Protein AF-A0A959DJ25-F1 (afdb_monomer_lite)

Radius of gyration: 17.11 Å; chains: 1; bounding box: 38×28×51 Å

Structure (mmCIF, N/CA/C/O backbone):
data_AF-A0A959DJ25-F1
#
_entry.id   AF-A0A959DJ25-F1
#
loop_
_atom_site.group_PDB
_atom_site.id
_atom_site.type_symbol
_atom_site.label_atom_id
_atom_site.label_alt_id
_atom_site.label_comp_id
_atom_site.label_asym_id
_atom_site.label_entity_id
_atom_site.label_seq_id
_atom_site.pdbx_PDB_ins_code
_atom_site.Cartn_x
_atom_site.Cartn_y
_atom_site.Cartn_z
_atom_site.occupancy
_atom_site.B_iso_or_equiv
_atom_site.auth_seq_id
_atom_site.auth_comp_id
_atom_site.auth_asym_id
_atom_site.auth_atom_id
_atom_site.pdbx_PDB_model_num
ATOM 1 N N . MET A 1 1 ? -11.093 -6.114 16.319 1.00 84.94 1 MET A N 1
ATOM 2 C CA . MET A 1 1 ? -10.027 -5.815 17.306 1.00 84.94 1 MET A CA 1
ATOM 3 C C . MET A 1 1 ? -10.303 -4.439 17.889 1.00 84.94 1 MET 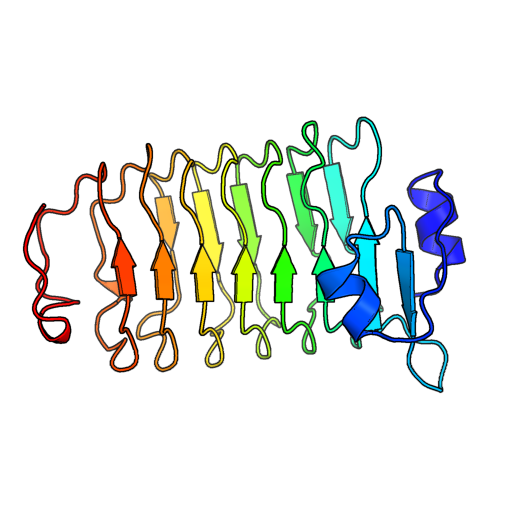A C 1
ATOM 5 O O . MET A 1 1 ? -10.650 -3.554 17.121 1.00 84.94 1 MET A O 1
ATOM 9 N N . HIS A 1 2 ? -10.167 -4.250 19.207 1.00 91.44 2 HIS A N 1
ATOM 10 C CA . HIS A 1 2 ? -10.419 -2.946 19.839 1.00 91.44 2 HIS A CA 1
ATOM 11 C C . HIS A 1 2 ? -9.161 -2.056 19.894 1.00 91.44 2 HIS A C 1
ATOM 13 O O . HIS A 1 2 ? -8.058 -2.587 20.073 1.00 91.44 2 HIS A O 1
ATOM 19 N N . PRO A 1 3 ? -9.298 -0.714 19.838 1.00 93.06 3 PRO A N 1
ATOM 20 C CA . PRO A 1 3 ? -8.171 0.224 19.908 1.00 93.06 3 PRO A CA 1
ATOM 21 C C . PRO A 1 3 ? -7.271 0.020 21.133 1.00 93.06 3 PRO A C 1
ATOM 23 O O . PRO A 1 3 ? -6.048 0.053 21.020 1.00 93.06 3 PRO A O 1
ATOM 26 N N . GLN A 1 4 ? -7.852 -0.286 22.298 1.00 94.50 4 GLN A N 1
ATOM 27 C CA . GLN A 1 4 ? -7.107 -0.505 23.544 1.00 94.50 4 GLN A CA 1
ATOM 28 C C . GLN A 1 4 ? -6.156 -1.710 23.460 1.00 94.50 4 GLN A C 1
ATOM 30 O O . GLN A 1 4 ? -5.139 -1.756 24.156 1.00 94.50 4 GLN A O 1
ATOM 35 N N . GLU A 1 5 ? -6.457 -2.691 22.606 1.00 94.06 5 GLU A N 1
ATOM 36 C CA . GLU A 1 5 ? -5.563 -3.822 22.374 1.00 94.06 5 GLU A CA 1
ATOM 37 C C . GLU A 1 5 ? -4.328 -3.401 21.565 1.00 94.06 5 GLU A C 1
ATOM 39 O O . GLU A 1 5 ? -3.213 -3.816 21.888 1.00 94.06 5 GLU A O 1
ATOM 44 N N . ILE A 1 6 ? -4.510 -2.532 20.565 1.00 94.44 6 ILE A N 1
ATOM 45 C CA . ILE A 1 6 ? -3.421 -1.952 19.765 1.00 94.44 6 ILE A CA 1
ATOM 46 C C . ILE A 1 6 ? -2.544 -1.057 20.647 1.00 94.44 6 ILE A C 1
ATOM 48 O O . ILE A 1 6 ? -1.324 -1.223 20.658 1.00 94.44 6 ILE A O 1
ATOM 52 N N . GLU A 1 7 ? -3.159 -0.181 21.450 1.00 96.12 7 GLU A N 1
ATOM 53 C CA . GLU A 1 7 ? -2.461 0.663 22.430 1.00 96.12 7 GLU A CA 1
ATOM 54 C C . GLU A 1 7 ? -1.561 -0.165 23.349 1.00 96.12 7 GLU A C 1
ATOM 56 O O . GLU A 1 7 ? -0.376 0.130 23.502 1.00 96.12 7 GLU A O 1
ATOM 61 N N . LYS A 1 8 ? -2.109 -1.239 23.932 1.00 95.62 8 LYS A N 1
ATOM 62 C CA . LYS A 1 8 ? -1.375 -2.124 24.842 1.00 95.62 8 LYS A CA 1
ATOM 63 C C . LYS A 1 8 ? -0.208 -2.825 24.148 1.00 95.62 8 LYS A C 1
ATOM 65 O O . LYS A 1 8 ? 0.850 -2.965 24.756 1.00 95.62 8 LYS A O 1
ATOM 70 N N . ARG A 1 9 ? -0.399 -3.294 22.911 1.00 92.94 9 ARG A N 1
ATOM 71 C CA . ARG A 1 9 ? 0.635 -4.010 22.144 1.00 92.94 9 ARG A CA 1
ATOM 72 C C . ARG A 1 9 ? 1.791 -3.101 21.737 1.00 92.94 9 ARG A C 1
ATOM 74 O O . ARG A 1 9 ? 2.932 -3.543 21.783 1.00 92.94 9 ARG A O 1
ATOM 81 N N . LEU A 1 10 ? 1.493 -1.866 21.337 1.00 94.00 10 LEU A N 1
ATOM 82 C CA . LEU A 1 10 ? 2.485 -0.924 20.812 1.00 94.00 10 LEU A CA 1
ATOM 83 C C . LEU A 1 10 ? 3.015 0.057 21.869 1.00 94.00 10 LEU A C 1
ATOM 85 O O . LEU A 1 10 ? 3.953 0.795 21.591 1.00 94.00 10 LEU A O 1
ATOM 89 N N . GLY A 1 11 ? 2.432 0.085 23.071 1.00 95.25 11 GLY A N 1
ATOM 90 C CA . GLY A 1 11 ? 2.823 1.027 24.122 1.00 95.25 11 GLY A CA 1
ATOM 91 C C . GLY A 1 11 ? 2.496 2.482 23.774 1.00 95.25 11 GLY A C 1
ATOM 92 O O . GLY A 1 11 ? 3.213 3.390 24.188 1.00 95.25 11 GLY A O 1
ATOM 93 N N . ILE A 1 12 ? 1.429 2.707 23.004 1.00 96.19 12 ILE A N 1
ATOM 94 C CA . ILE A 1 12 ? 1.014 4.031 22.521 1.00 96.19 12 ILE A CA 1
ATOM 95 C C . ILE A 1 12 ? -0.369 4.410 23.045 1.00 96.19 12 ILE A C 1
ATOM 97 O O . ILE A 1 12 ? -1.084 3.593 23.624 1.00 96.19 12 ILE A O 1
ATOM 101 N N . LYS A 1 13 ? -0.754 5.661 22.798 1.00 97.00 13 LYS A N 1
ATOM 102 C CA . LYS A 1 13 ? -2.136 6.119 22.916 1.00 97.00 13 LYS A CA 1
ATOM 103 C C . LYS A 1 13 ? -2.695 6.434 21.544 1.00 97.00 13 LYS A C 1
ATOM 105 O O . LYS A 1 13 ? -2.017 7.088 20.755 1.00 97.00 13 LYS A O 1
ATOM 110 N N . LEU A 1 14 ? -3.902 5.945 21.291 1.00 97.25 14 LEU A N 1
ATOM 111 C CA . LEU A 1 14 ? -4.636 6.166 20.063 1.00 97.25 14 LEU A CA 1
ATOM 112 C C . LEU A 1 14 ? -5.676 7.268 20.275 1.00 97.25 14 LEU A C 1
ATOM 114 O O . LEU A 1 14 ? -6.437 7.252 21.241 1.00 97.25 14 LEU A O 1
ATOM 118 N N . LYS A 1 15 ? -5.708 8.229 19.356 1.00 96.25 15 LYS A N 1
ATOM 119 C CA . LYS A 1 15 ? -6.736 9.268 19.305 1.00 96.25 15 LYS A CA 1
ATOM 120 C C . LYS A 1 15 ? -7.827 8.873 18.313 1.00 96.25 15 LYS A C 1
ATOM 122 O O . LYS A 1 15 ? -7.530 8.592 17.157 1.00 96.25 15 LYS A O 1
ATOM 127 N N . GLU A 1 16 ? -9.080 8.894 18.747 1.00 96.19 16 GLU A N 1
ATOM 128 C CA . GLU A 1 16 ? -10.204 8.718 17.829 1.00 96.19 16 GLU A CA 1
ATOM 129 C C . GLU A 1 16 ? -10.397 9.965 16.954 1.00 96.19 16 GLU A C 1
ATOM 131 O O . GLU A 1 16 ? -10.400 11.095 17.452 1.00 96.19 16 GLU A O 1
ATOM 136 N N . GLU A 1 17 ? -10.563 9.754 15.654 1.00 94.94 17 GLU A N 1
ATOM 137 C CA . GLU A 1 17 ? -10.949 10.752 14.666 1.00 94.94 17 GLU A CA 1
ATOM 138 C C . GLU A 1 17 ? -12.351 10.419 14.149 1.00 94.94 17 GLU A C 1
ATOM 140 O O . GLU A 1 17 ? -12.552 9.448 13.420 1.00 94.94 17 GLU A O 1
ATOM 145 N N . LEU A 1 18 ? -13.319 11.270 14.502 1.00 89.12 18 LEU A N 1
ATOM 146 C CA . LEU A 1 18 ? -14.743 11.090 14.175 1.00 89.12 18 LEU A CA 1
ATOM 147 C C . LEU A 1 18 ? -15.048 11.206 12.674 1.00 89.12 18 LEU A C 1
ATOM 149 O O . LEU A 1 18 ? -16.152 10.902 12.224 1.00 89.12 18 LEU A O 1
ATOM 153 N N . HIS A 1 19 ? -14.092 11.702 11.890 1.00 88.38 19 HIS A N 1
ATOM 154 C CA . HIS A 1 19 ? -14.217 11.848 10.449 1.00 88.38 19 HIS A CA 1
ATOM 155 C C . HIS A 1 19 ? -13.078 11.091 9.781 1.00 88.38 19 HIS A C 1
ATOM 157 O O . HIS A 1 19 ? -11.923 11.506 9.853 1.00 88.38 19 HIS A O 1
ATOM 163 N N . PHE A 1 20 ? -13.414 9.994 9.104 1.00 87.88 20 PHE A N 1
ATOM 164 C CA . PHE A 1 20 ? -12.454 9.129 8.418 1.00 87.88 20 PHE A CA 1
ATOM 165 C C . PHE A 1 20 ? -11.530 9.896 7.458 1.00 87.88 20 PHE A C 1
ATOM 167 O O . PHE A 1 20 ? -10.324 9.668 7.439 1.00 87.88 20 PHE A O 1
ATOM 174 N N . GLU A 1 21 ? -12.064 10.874 6.725 1.00 88.62 21 GLU A N 1
ATOM 175 C CA . GLU A 1 21 ? -11.279 11.696 5.794 1.00 88.62 21 GLU A CA 1
ATOM 176 C C . GLU A 1 21 ? -10.203 12.547 6.485 1.00 88.62 21 GLU A C 1
ATOM 178 O O . GLU A 1 21 ? -9.168 12.858 5.887 1.00 88.62 21 GLU A O 1
ATOM 183 N N . ASN A 1 22 ? -10.381 12.867 7.771 1.00 86.94 22 ASN A N 1
ATOM 184 C CA . ASN A 1 22 ? -9.333 13.535 8.531 1.00 86.94 22 ASN A CA 1
ATOM 185 C C . ASN A 1 22 ? -8.129 12.611 8.704 1.00 86.94 22 ASN A C 1
ATOM 187 O O . ASN A 1 22 ? -7.017 13.082 8.527 1.00 86.94 22 ASN A O 1
ATOM 191 N N . LEU A 1 23 ? -8.305 11.303 8.936 1.00 86.94 23 LEU A N 1
ATOM 192 C CA . LEU A 1 23 ? -7.160 10.387 9.067 1.00 86.94 23 LEU A CA 1
ATOM 193 C C . LEU A 1 23 ? -6.250 10.400 7.839 1.00 86.94 23 LEU A C 1
ATOM 195 O O . LEU A 1 23 ? -5.031 10.354 7.998 1.00 86.94 23 LEU A O 1
ATOM 199 N N . LYS A 1 24 ? -6.836 10.500 6.640 1.00 84.69 24 LYS A N 1
ATOM 200 C CA . LYS A 1 24 ? -6.100 10.544 5.370 1.00 84.69 24 LYS A CA 1
ATOM 201 C C . LYS A 1 24 ? -5.371 11.871 5.145 1.00 84.69 24 LYS A C 1
ATOM 203 O O . LYS A 1 24 ? -4.335 11.899 4.493 1.00 84.69 24 LYS A O 1
ATOM 208 N N . THR A 1 25 ? -5.919 12.980 5.642 1.00 83.44 25 THR A N 1
ATOM 209 C CA . THR A 1 25 ? -5.436 14.335 5.314 1.00 83.44 25 THR A CA 1
ATOM 210 C C . THR A 1 25 ? -4.592 14.960 6.420 1.00 83.44 25 THR A C 1
ATOM 212 O O . THR A 1 25 ? -3.578 15.598 6.139 1.00 83.44 25 THR A O 1
ATOM 215 N N . SER A 1 26 ? -4.963 14.761 7.684 1.00 74.88 26 SER A N 1
ATOM 216 C CA . SER A 1 26 ? -4.308 15.378 8.838 1.00 74.88 26 SER A CA 1
ATOM 217 C C . SER A 1 26 ? -3.017 14.680 9.249 1.00 74.88 26 SER A C 1
ATOM 219 O O . SER A 1 26 ? -2.258 15.254 10.028 1.00 74.88 26 SER A O 1
ATOM 221 N N . HIS A 1 27 ? -2.788 13.446 8.776 1.00 71.88 27 HIS A N 1
ATOM 222 C CA . HIS A 1 27 ? -1.690 12.586 9.227 1.00 71.88 27 HIS A CA 1
ATOM 223 C C . HIS A 1 27 ? -1.600 12.548 10.763 1.00 71.88 27 HIS A C 1
ATOM 225 O O . HIS A 1 27 ? -0.509 12.547 11.338 1.00 71.88 27 HIS A O 1
ATOM 231 N N . THR A 1 28 ? -2.755 12.567 11.454 1.00 86.81 28 THR A N 1
ATOM 232 C CA . THR A 1 28 ? -2.776 12.585 12.921 1.00 86.81 28 THR A CA 1
ATOM 233 C C . THR A 1 28 ? -1.987 11.382 13.431 1.00 86.81 28 THR A C 1
ATOM 235 O O . THR A 1 28 ? -2.316 10.233 13.128 1.00 86.81 28 THR A O 1
ATOM 238 N N . ARG A 1 29 ? -0.940 11.657 14.212 1.00 93.88 29 ARG A N 1
ATOM 239 C CA . ARG A 1 29 ? -0.093 10.637 14.831 1.00 93.88 29 ARG A CA 1
ATOM 240 C C . ARG A 1 29 ? -0.922 9.748 15.752 1.00 93.88 29 ARG A C 1
ATOM 242 O O . ARG A 1 29 ? -1.572 10.265 16.657 1.00 93.88 29 ARG A O 1
ATOM 249 N N . ASN A 1 30 ? -0.792 8.430 15.581 1.00 96.19 30 ASN A N 1
ATOM 250 C CA . ASN A 1 30 ? -1.415 7.415 16.436 1.00 96.19 30 ASN A CA 1
ATOM 251 C C . ASN A 1 30 ? -2.914 7.672 16.593 1.00 96.19 30 ASN A C 1
ATOM 253 O O . ASN A 1 30 ? -3.396 8.020 17.669 1.00 96.19 30 ASN A O 1
ATOM 257 N N . ALA A 1 31 ? -3.638 7.546 15.490 1.00 97.31 31 ALA A N 1
A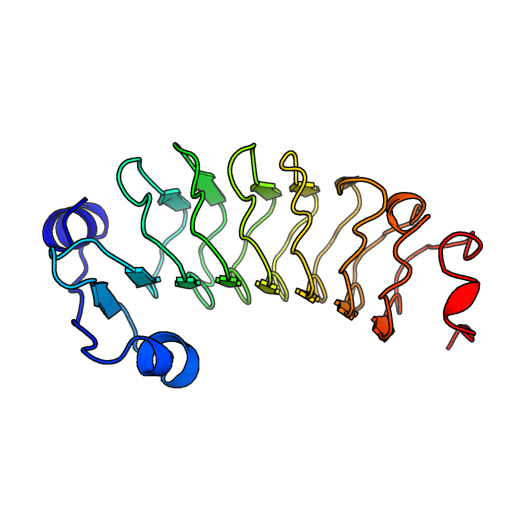TOM 258 C CA . ALA A 1 31 ? -5.056 7.843 15.425 1.00 97.31 31 ALA A CA 1
ATOM 259 C C . ALA A 1 31 ? -5.830 6.710 14.760 1.00 97.31 31 ALA A C 1
ATOM 261 O O . ALA A 1 31 ? -5.272 5.934 13.986 1.00 97.31 31 ALA A O 1
ATOM 262 N N . TYR A 1 32 ? -7.116 6.617 15.071 1.00 97.50 32 TYR A N 1
ATOM 263 C CA . TYR A 1 32 ? -8.019 5.647 14.468 1.00 97.50 32 TYR A CA 1
ATOM 264 C C . TYR A 1 32 ? -9.392 6.259 14.212 1.00 97.50 32 TYR A C 1
ATOM 266 O O . TYR A 1 32 ? -9.729 7.295 14.771 1.00 97.50 32 TYR A O 1
ATOM 274 N N . SER A 1 33 ? -10.188 5.598 13.385 1.00 96.81 33 SER A N 1
ATOM 275 C CA . SER A 1 33 ? -11.626 5.849 13.229 1.00 96.81 33 SER A CA 1
ATOM 276 C C . SER A 1 33 ? -12.348 4.517 13.327 1.00 96.81 33 SER A C 1
ATOM 278 O O . SER A 1 33 ? -11.720 3.464 13.153 1.00 96.81 33 SER A O 1
ATOM 280 N N . CYS A 1 34 ? -13.644 4.559 13.598 1.00 96.12 34 CYS A N 1
ATOM 281 C CA . CYS A 1 34 ? -14.484 3.377 13.609 1.00 96.12 34 CYS A CA 1
ATOM 282 C C . CYS A 1 34 ? -15.817 3.605 12.896 1.00 96.12 34 CYS A C 1
ATOM 284 O O . CYS A 1 34 ? -16.242 4.745 12.700 1.00 96.12 34 CYS A O 1
ATOM 286 N N . ASP A 1 35 ? -16.458 2.503 12.517 1.00 94.62 35 ASP A N 1
ATOM 287 C CA . ASP A 1 35 ? -17.852 2.484 12.080 1.00 94.62 35 ASP A CA 1
ATOM 288 C C . ASP A 1 35 ? -18.826 2.643 13.268 1.00 94.62 35 ASP A C 1
ATOM 290 O O . ASP A 1 35 ? -18.418 2.815 14.421 1.00 94.62 35 ASP A O 1
ATOM 294 N N . GLU A 1 36 ? -20.131 2.599 12.982 1.00 93.44 36 GLU A N 1
ATOM 295 C CA . GLU A 1 36 ? -21.203 2.727 13.983 1.00 93.44 36 GLU A CA 1
ATOM 296 C C . GLU A 1 36 ? -21.182 1.609 15.042 1.00 93.44 36 GLU A C 1
ATOM 298 O O . GLU A 1 36 ? -21.641 1.818 16.167 1.00 93.44 36 GLU A O 1
ATOM 303 N N . ASP A 1 37 ? -20.603 0.452 14.708 1.00 94.06 37 ASP A N 1
ATOM 304 C CA . ASP A 1 37 ? -20.464 -0.709 15.591 1.00 94.06 37 ASP A CA 1
ATOM 305 C C . ASP A 1 37 ? -19.148 -0.683 16.398 1.00 94.06 37 ASP A C 1
ATOM 307 O O . ASP A 1 37 ? -18.887 -1.564 17.223 1.00 94.06 37 ASP A O 1
A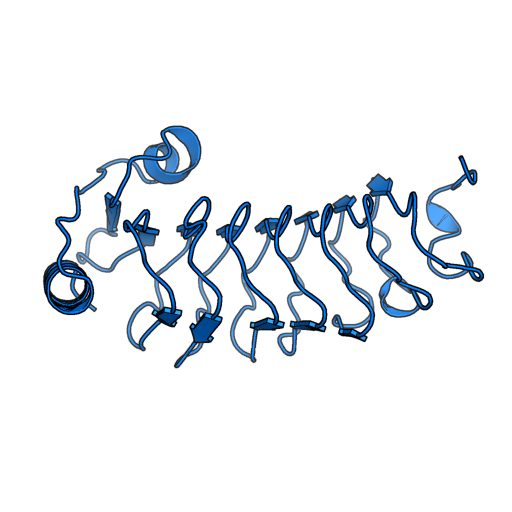TOM 311 N N . GLY A 1 38 ? -18.309 0.339 16.197 1.00 93.12 38 GLY A N 1
ATOM 312 C CA . GLY A 1 38 ? -17.028 0.501 16.880 1.00 93.12 38 GLY A CA 1
ATOM 313 C C . GLY A 1 38 ? -15.885 -0.336 16.293 1.00 93.12 38 GLY A C 1
ATOM 314 O O . GLY A 1 38 ? -14.834 -0.462 16.934 1.00 93.12 38 GLY A O 1
ATOM 315 N N . ASN A 1 39 ? -16.040 -0.902 15.091 1.00 95.38 39 ASN A N 1
ATOM 316 C CA . ASN A 1 39 ? -14.958 -1.597 14.391 1.00 95.38 39 ASN A CA 1
ATOM 317 C C . ASN A 1 39 ? -14.024 -0.590 13.721 1.00 95.38 39 ASN A C 1
ATOM 319 O O . ASN A 1 39 ? -14.470 0.370 13.102 1.00 95.38 39 ASN A O 1
ATOM 323 N N . ILE A 1 40 ? -12.714 -0.826 13.801 1.00 96.81 40 ILE A N 1
ATOM 324 C CA . ILE A 1 40 ? -11.706 0.106 13.281 1.00 96.81 40 ILE A CA 1
ATOM 325 C C . ILE A 1 40 ? -11.753 0.156 11.748 1.00 96.81 40 ILE A C 1
ATOM 327 O O . ILE A 1 40 ? -11.455 -0.835 11.090 1.00 96.81 40 ILE A O 1
ATOM 331 N N . THR A 1 41 ? -12.036 1.332 11.192 1.00 96.94 41 THR A N 1
ATOM 332 C CA . THR A 1 41 ? -12.108 1.589 9.741 1.00 96.94 41 THR A CA 1
ATOM 333 C C . THR A 1 41 ? -10.867 2.281 9.195 1.00 96.94 41 THR A C 1
ATOM 335 O O . THR A 1 41 ? -10.555 2.170 8.014 1.00 96.94 41 THR A O 1
ATOM 338 N N . GLY A 1 42 ? -10.113 2.984 10.034 1.00 97.19 42 GLY A N 1
ATOM 339 C CA . GLY A 1 42 ? -8.881 3.652 9.627 1.00 97.19 42 GLY A CA 1
ATOM 340 C C . GLY A 1 42 ? -7.879 3.680 10.762 1.00 97.19 42 GLY A C 1
ATOM 341 O O . GLY A 1 42 ? -8.278 3.808 11.920 1.00 97.19 42 GLY A O 1
ATOM 342 N N . LEU A 1 43 ? -6.594 3.561 10.435 1.00 97.25 43 LEU A N 1
ATOM 343 C CA . LEU A 1 43 ? -5.531 3.485 11.426 1.00 97.25 43 LEU A CA 1
ATOM 344 C C . LEU A 1 43 ? -4.254 4.181 10.938 1.00 97.25 43 LEU A C 1
ATOM 346 O O . LEU A 1 43 ? -3.640 3.744 9.968 1.00 97.25 43 LEU A O 1
ATOM 350 N N . ASN A 1 44 ? -3.828 5.207 11.672 1.00 97.38 44 ASN A N 1
ATOM 351 C CA . ASN A 1 44 ? -2.525 5.851 11.535 1.00 97.38 44 ASN A CA 1
ATOM 352 C C . ASN A 1 44 ? -1.641 5.414 12.702 1.00 97.38 44 ASN A C 1
ATOM 354 O O . ASN A 1 44 ? -1.946 5.730 13.853 1.00 97.38 44 ASN A O 1
ATOM 358 N N . LEU A 1 45 ? -0.531 4.737 12.427 1.00 96.75 45 LEU A N 1
ATOM 359 C CA . LEU A 1 45 ? 0.461 4.346 13.424 1.00 96.75 45 LEU A CA 1
ATOM 360 C C . LEU A 1 45 ? 1.781 5.026 13.096 1.00 96.75 45 LEU A C 1
ATOM 362 O O . LEU A 1 45 ? 2.481 4.627 12.175 1.00 96.75 45 LEU A O 1
ATOM 366 N N . LEU A 1 46 ? 2.147 6.020 13.896 1.00 95.06 46 LEU A N 1
ATOM 367 C CA . LEU A 1 46 ? 3.457 6.654 13.842 1.00 95.06 46 LEU A CA 1
ATOM 368 C C . LEU A 1 46 ? 4.093 6.494 15.222 1.00 95.06 46 LEU A C 1
ATOM 370 O O . LEU A 1 46 ? 3.867 7.279 16.149 1.00 95.06 46 LEU A O 1
ATOM 374 N N . VAL A 1 47 ? 4.851 5.413 15.359 1.00 94.81 47 VAL A N 1
ATOM 375 C CA . VAL A 1 47 ? 5.392 4.907 16.615 1.00 94.81 47 VAL A CA 1
ATOM 376 C C . VAL A 1 47 ? 6.907 5.070 16.596 1.00 94.81 47 VAL A C 1
ATOM 378 O O . VAL A 1 47 ? 7.616 4.565 15.728 1.00 94.81 47 VAL A O 1
ATOM 381 N N . GLU A 1 48 ? 7.429 5.804 17.572 1.00 89.81 48 GLU A N 1
ATOM 382 C CA . GLU A 1 48 ? 8.871 6.008 17.686 1.00 89.81 48 GLU A CA 1
ATOM 383 C C . GLU A 1 48 ? 9.619 4.687 17.848 1.00 89.81 48 GLU A C 1
ATOM 385 O O . GLU A 1 48 ? 9.259 3.852 18.673 1.00 89.81 48 GLU A O 1
ATOM 390 N N . ASN A 1 49 ? 10.699 4.534 17.078 1.00 93.00 49 ASN A N 1
ATOM 391 C CA . ASN A 1 49 ? 11.589 3.372 17.118 1.00 93.00 49 ASN A CA 1
ATOM 392 C C . ASN A 1 49 ? 10.909 2.020 16.831 1.00 93.00 49 ASN A C 1
ATOM 394 O O . ASN A 1 49 ? 11.475 0.984 17.171 1.00 93.00 49 ASN A O 1
ATOM 398 N N . LEU A 1 50 ? 9.739 2.012 16.184 1.00 96.31 50 LEU A N 1
ATOM 399 C CA . LEU A 1 50 ? 9.079 0.783 15.753 1.00 96.31 50 LEU A CA 1
ATOM 400 C C . LEU A 1 50 ? 9.925 0.085 14.682 1.00 96.31 50 LEU A C 1
ATOM 402 O O . LEU A 1 50 ? 10.021 0.577 13.562 1.00 96.31 50 LEU A O 1
ATOM 406 N N . ASP A 1 51 ? 10.556 -1.039 15.026 1.00 97.19 51 ASP A N 1
ATOM 407 C CA . ASP A 1 51 ? 11.397 -1.810 14.103 1.00 97.19 51 ASP A CA 1
ATOM 408 C C . ASP A 1 51 ? 10.596 -2.815 13.266 1.00 97.19 51 ASP A C 1
ATOM 410 O O . ASP A 1 51 ? 10.942 -3.095 12.115 1.00 97.19 51 ASP A O 1
ATOM 414 N N . SER A 1 52 ? 9.510 -3.340 13.827 1.00 97.88 52 SER A N 1
ATOM 415 C CA . SER A 1 52 ? 8.653 -4.326 13.184 1.00 97.88 52 SER A CA 1
ATOM 416 C C . SER A 1 52 ? 7.220 -4.221 13.690 1.00 97.88 52 SER A C 1
ATOM 418 O O . SER A 1 52 ? 6.968 -3.889 14.848 1.00 97.88 52 SER A O 1
ATOM 420 N N . ILE A 1 53 ? 6.260 -4.518 12.815 1.00 97.06 53 ILE A N 1
ATOM 421 C CA . ILE A 1 53 ? 4.853 -4.617 13.193 1.00 97.06 53 ILE A CA 1
ATOM 422 C C . ILE A 1 53 ? 4.181 -5.784 12.483 1.00 97.06 53 ILE A C 1
ATOM 424 O O . ILE A 1 53 ? 4.408 -6.061 11.306 1.00 97.06 53 ILE A O 1
ATOM 428 N N . THR A 1 54 ? 3.327 -6.481 13.224 1.00 96.56 54 THR A N 1
ATOM 429 C CA . THR A 1 54 ? 2.435 -7.492 12.669 1.00 96.56 54 THR A CA 1
ATOM 430 C C . THR A 1 54 ? 0.997 -7.033 12.813 1.00 96.56 54 THR A C 1
ATOM 432 O O . THR A 1 54 ? 0.508 -6.897 13.936 1.00 96.56 54 THR A O 1
ATOM 435 N N . ILE A 1 55 ? 0.319 -6.848 11.684 1.00 95.75 55 ILE A N 1
ATOM 436 C CA . ILE A 1 55 ? -1.110 -6.572 11.626 1.00 95.75 55 ILE A CA 1
ATOM 437 C C . ILE A 1 55 ? -1.859 -7.866 11.974 1.00 95.75 55 ILE A C 1
ATOM 439 O O . ILE A 1 55 ? -1.694 -8.882 11.288 1.00 95.75 55 ILE A O 1
ATOM 443 N N . PRO A 1 56 ? -2.606 -7.884 13.089 1.00 93.00 56 PRO A N 1
ATOM 444 C CA . PRO A 1 56 ? -3.317 -9.066 13.558 1.00 93.00 56 PRO A CA 1
ATOM 445 C C . PRO A 1 56 ? -4.647 -9.264 12.815 1.00 93.00 56 PRO A C 1
ATOM 447 O O . PRO A 1 56 ? -5.101 -8.391 12.084 1.00 93.00 56 PRO A O 1
ATOM 450 N N . ALA A 1 57 ? -5.291 -10.408 13.055 1.00 91.44 57 ALA A N 1
ATOM 451 C CA . ALA A 1 57 ? -6.658 -10.664 12.606 1.00 91.44 57 ALA A CA 1
ATOM 452 C C . ALA A 1 57 ? -7.692 -9.752 13.297 1.00 91.44 57 ALA A C 1
ATOM 454 O O . ALA A 1 57 ? -7.424 -9.187 14.364 1.00 91.44 57 ALA A O 1
ATOM 455 N N . GLY A 1 58 ? -8.898 -9.678 12.724 1.00 91.19 58 GLY A N 1
ATOM 456 C CA . GLY A 1 58 ? -10.028 -8.928 13.280 1.00 91.19 58 GLY A CA 1
ATOM 457 C C . GLY A 1 58 ? -10.008 -7.437 12.943 1.00 91.19 58 GLY A C 1
ATOM 458 O O . GLY A 1 58 ? -10.471 -6.631 13.753 1.00 91.19 58 GLY A O 1
ATOM 459 N N . LEU A 1 59 ? -9.418 -7.076 11.803 1.00 95.19 59 LEU A N 1
ATOM 460 C CA . LEU A 1 59 ? -9.419 -5.735 11.209 1.00 95.19 59 LEU A CA 1
ATOM 461 C C . LEU A 1 59 ? -10.113 -5.771 9.835 1.00 95.19 59 LEU A C 1
ATOM 463 O O . LEU A 1 59 ? -9.703 -5.093 8.902 1.00 95.19 59 LEU A O 1
ATOM 467 N N . ASP A 1 60 ? -11.153 -6.595 9.705 1.00 94.75 60 ASP A N 1
ATOM 468 C CA . ASP A 1 60 ? -11.823 -6.894 8.433 1.00 94.75 60 ASP A CA 1
ATOM 469 C C . ASP A 1 60 ? -12.531 -5.674 7.818 1.00 94.75 60 ASP A C 1
ATOM 471 O O . ASP A 1 60 ? -12.743 -5.633 6.609 1.00 94.75 60 ASP A O 1
ATOM 475 N N . THR A 1 61 ? -12.857 -4.668 8.639 1.00 96.56 61 THR A N 1
ATOM 476 C CA . THR A 1 61 ? -13.475 -3.392 8.238 1.00 96.56 61 THR A CA 1
ATOM 477 C C . THR A 1 61 ? -12.457 -2.281 7.961 1.00 96.56 61 THR A C 1
ATOM 479 O O . THR A 1 61 ? -12.849 -1.156 7.652 1.00 96.56 61 THR A O 1
ATOM 482 N N . LEU A 1 62 ? -11.153 -2.558 8.083 1.00 97.56 62 LEU A N 1
ATOM 483 C CA . LEU A 1 62 ? -10.104 -1.556 7.924 1.00 97.56 62 LEU A CA 1
ATOM 484 C C . LEU A 1 62 ? -9.997 -1.122 6.458 1.00 97.56 62 LEU A C 1
ATOM 486 O O . LEU A 1 62 ? -9.527 -1.884 5.622 1.00 97.56 62 LEU A O 1
ATOM 490 N N . LEU A 1 63 ? -10.381 0.121 6.174 1.00 97.94 63 LEU A N 1
ATOM 491 C CA . LEU A 1 63 ? -10.338 0.761 4.856 1.00 97.94 63 LEU A CA 1
ATOM 492 C C . LEU A 1 63 ? -8.991 1.444 4.585 1.00 97.94 63 LEU A C 1
ATOM 494 O O . LEU A 1 63 ? -8.540 1.513 3.442 1.00 97.94 63 LEU A O 1
ATOM 498 N N . TYR A 1 64 ? -8.337 1.960 5.629 1.00 97.94 64 TYR A N 1
ATOM 499 C CA . TYR A 1 64 ? -7.093 2.722 5.511 1.00 97.94 64 TYR A CA 1
ATOM 500 C C . TYR A 1 64 ? -6.083 2.332 6.587 1.00 97.94 64 TYR A C 1
ATOM 502 O O . TYR A 1 64 ? -6.375 2.412 7.782 1.00 97.94 64 TYR A O 1
ATOM 510 N N . LEU A 1 65 ? -4.879 1.957 6.159 1.00 97.81 65 LEU A N 1
ATOM 511 C CA . LEU A 1 65 ? -3.747 1.696 7.039 1.00 97.81 65 LEU A CA 1
ATOM 512 C C . LEU A 1 65 ? -2.578 2.590 6.647 1.00 97.81 65 LEU A C 1
ATOM 514 O O . LEU A 1 65 ? -2.028 2.457 5.556 1.00 97.81 65 LEU A O 1
ATOM 518 N N . ASN A 1 66 ? -2.162 3.446 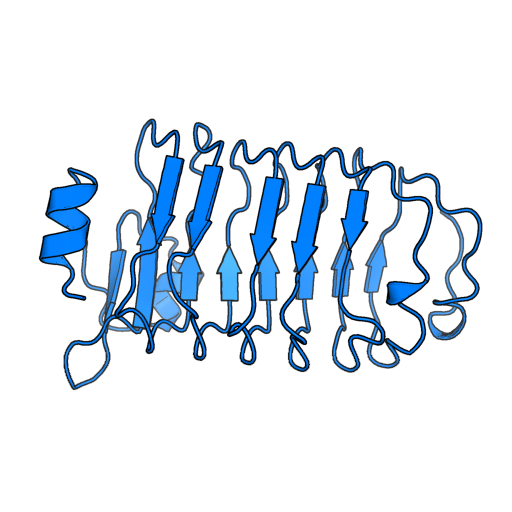7.570 1.00 97.88 66 ASN A N 1
ATOM 519 C CA . ASN A 1 66 ? -0.985 4.278 7.430 1.00 97.88 66 ASN A CA 1
ATOM 520 C C . ASN A 1 66 ? 0.025 3.949 8.530 1.00 97.88 66 ASN A C 1
ATOM 522 O O . ASN A 1 66 ? -0.222 4.167 9.715 1.00 97.88 66 ASN A O 1
ATOM 526 N N . VAL A 1 67 ? 1.173 3.427 8.120 1.00 97.38 67 VAL A N 1
ATOM 527 C CA . VAL A 1 67 ? 2.359 3.221 8.956 1.00 97.38 67 VAL A CA 1
ATOM 528 C C . VAL A 1 67 ? 3.569 3.960 8.380 1.00 97.38 67 VAL A C 1
ATOM 530 O O . VAL A 1 67 ? 4.710 3.569 8.634 1.00 97.38 67 VAL A O 1
ATOM 533 N N . SER A 1 68 ? 3.343 5.002 7.580 1.00 97.19 68 SER A N 1
ATOM 534 C CA . SER A 1 68 ? 4.402 5.800 6.973 1.00 97.19 68 SER A CA 1
ATOM 535 C C . SER A 1 68 ? 5.222 6.562 8.014 1.00 97.19 68 SER A C 1
ATOM 537 O O . SER A 1 68 ? 4.854 6.664 9.186 1.00 97.19 68 SER A O 1
ATOM 539 N N . GLU A 1 69 ? 6.399 7.032 7.603 1.00 96.25 69 GLU A N 1
ATOM 540 C CA . GLU A 1 69 ? 7.342 7.811 8.418 1.00 96.25 69 GLU A CA 1
ATOM 541 C C . GLU A 1 69 ? 7.882 7.102 9.679 1.00 96.25 69 GLU A C 1
ATOM 543 O O . GLU A 1 69 ? 8.643 7.685 10.463 1.00 96.25 69 GLU A O 1
ATOM 548 N N . ASN A 1 70 ? 7.601 5.808 9.859 1.00 97.44 70 ASN A N 1
ATOM 549 C CA . ASN A 1 70 ? 8.276 4.975 10.850 1.00 97.44 70 ASN A CA 1
ATOM 550 C C . ASN A 1 70 ? 9.678 4.613 10.339 1.00 97.44 70 ASN A C 1
ATOM 552 O O . ASN A 1 70 ? 9.941 3.510 9.867 1.00 97.44 70 ASN A O 1
ATOM 556 N N . LYS A 1 71 ? 10.628 5.546 10.455 1.00 96.69 71 LYS A N 1
ATOM 557 C CA . LYS A 1 71 ? 11.982 5.425 9.872 1.00 96.69 71 LYS A CA 1
ATOM 558 C C . LYS A 1 71 ? 12.774 4.195 10.329 1.00 96.69 71 LYS A C 1
ATOM 560 O O . LYS A 1 71 ? 13.695 3.772 9.630 1.00 96.69 71 LYS A O 1
ATOM 565 N N . ALA A 1 72 ? 12.447 3.634 11.494 1.00 97.94 72 ALA A N 1
ATOM 566 C CA . ALA A 1 72 ? 13.065 2.418 12.018 1.00 97.94 72 ALA A CA 1
ATOM 567 C C . ALA A 1 72 ? 12.398 1.123 11.518 1.00 97.94 72 ALA A C 1
ATOM 569 O O . ALA A 1 72 ? 13.006 0.063 11.668 1.00 97.94 72 ALA A O 1
ATOM 570 N N . LEU A 1 73 ? 11.212 1.201 10.900 1.00 98.50 73 LEU A N 1
ATOM 571 C CA . LEU A 1 73 ? 10.380 0.053 10.546 1.00 98.50 73 LEU A CA 1
ATOM 572 C C . LEU A 1 73 ? 10.989 -0.716 9.381 1.00 98.50 73 LEU A C 1
ATOM 574 O O . LEU A 1 73 ? 11.024 -0.230 8.254 1.00 98.50 73 LEU A O 1
ATOM 578 N N . ARG A 1 74 ? 11.474 -1.923 9.664 1.00 98.25 74 ARG A N 1
ATOM 579 C CA . ARG A 1 74 ? 12.134 -2.827 8.712 1.00 98.25 74 ARG A CA 1
ATOM 580 C C . ARG A 1 74 ? 11.240 -3.967 8.246 1.00 98.25 74 ARG A C 1
ATOM 582 O O . ARG A 1 74 ? 11.518 -4.533 7.192 1.00 98.25 74 ARG A O 1
ATOM 589 N N . SER A 1 75 ? 10.201 -4.298 9.014 1.00 98.38 75 SER A N 1
ATOM 590 C CA . SER A 1 75 ? 9.296 -5.407 8.712 1.00 98.38 75 SER A CA 1
ATOM 591 C C . SER A 1 75 ? 7.837 -5.065 9.010 1.00 98.38 75 SER A C 1
ATOM 593 O O . SER A 1 75 ? 7.504 -4.610 10.105 1.00 98.38 75 SER A O 1
ATOM 595 N N . LEU A 1 76 ? 6.970 -5.334 8.036 1.00 98.25 76 LEU A N 1
ATOM 596 C CA . LEU A 1 76 ? 5.516 -5.291 8.151 1.00 98.25 76 LEU A CA 1
ATOM 597 C C . LEU A 1 76 ? 4.971 -6.660 7.740 1.00 98.25 76 LEU A C 1
ATOM 599 O O . LEU A 1 76 ? 5.278 -7.155 6.659 1.00 98.25 76 LEU A O 1
ATOM 603 N N . THR A 1 77 ? 4.173 -7.283 8.601 1.00 97.81 77 THR A N 1
ATOM 604 C CA . THR A 1 77 ? 3.578 -8.604 8.344 1.00 97.81 77 THR A CA 1
ATOM 605 C C . THR A 1 77 ? 2.071 -8.566 8.549 1.00 97.81 77 THR A C 1
ATOM 607 O O . THR A 1 77 ? 1.599 -7.961 9.508 1.00 97.81 77 THR A O 1
ATOM 610 N N . PHE A 1 78 ? 1.319 -9.271 7.707 1.00 96.38 78 PHE A N 1
ATOM 611 C CA . PHE A 1 78 ? -0.128 -9.443 7.839 1.00 96.38 78 PHE A CA 1
ATOM 612 C C . PHE A 1 78 ? -0.440 -10.878 8.277 1.00 96.38 78 PHE A C 1
ATOM 614 O O . PHE A 1 78 ? 0.008 -11.831 7.645 1.00 96.38 78 PHE A O 1
ATOM 621 N N . LYS A 1 79 ? -1.171 -11.047 9.387 1.00 93.50 79 LYS A N 1
ATOM 622 C CA . LYS A 1 79 ? -1.612 -12.370 9.885 1.00 93.50 79 LYS A CA 1
ATOM 623 C C . LYS A 1 79 ? -2.991 -12.792 9.382 1.00 93.50 79 LYS A C 1
ATOM 625 O O . LYS A 1 79 ? -3.403 -13.917 9.651 1.00 93.50 79 LYS A O 1
ATOM 630 N N . ALA A 1 80 ? -3.701 -11.890 8.723 1.00 89.62 80 ALA A N 1
ATOM 631 C CA . ALA A 1 80 ? -5.021 -12.121 8.173 1.00 89.62 80 ALA A CA 1
ATOM 632 C C . ALA A 1 80 ? -5.203 -11.279 6.914 1.00 89.62 80 ALA A C 1
ATOM 634 O O . ALA A 1 80 ? -4.441 -10.342 6.661 1.00 89.62 80 ALA A O 1
ATOM 635 N N . GLU A 1 81 ? -6.230 -11.643 6.162 1.00 93.62 81 GLU A N 1
ATOM 636 C CA . GLU A 1 81 ? -6.739 -10.878 5.036 1.00 93.62 81 GLU A CA 1
ATOM 637 C C . GLU A 1 81 ? -7.294 -9.529 5.518 1.00 93.62 81 GLU A C 1
ATOM 639 O O . GLU A 1 81 ? -7.745 -9.401 6.658 1.00 93.62 81 GLU A O 1
ATOM 644 N N . LEU A 1 82 ? -7.245 -8.520 4.650 1.00 96.19 82 LEU A N 1
ATOM 645 C CA . LEU A 1 82 ? -7.826 -7.200 4.887 1.00 96.19 82 LEU A CA 1
ATOM 646 C C . LEU A 1 82 ? -8.748 -6.870 3.705 1.00 96.19 82 LEU A C 1
ATOM 648 O O . LEU A 1 82 ? -8.407 -6.034 2.862 1.00 96.19 82 LEU A O 1
ATOM 652 N N . PRO A 1 83 ? -9.908 -7.549 3.606 1.00 95.50 83 PRO A N 1
ATOM 653 C CA . PRO A 1 83 ? -10.734 -7.534 2.401 1.00 95.50 83 PRO A CA 1
ATOM 654 C C . PRO A 1 83 ? -11.307 -6.150 2.085 1.00 95.50 83 PRO A C 1
ATOM 656 O O . PRO A 1 83 ? -11.583 -5.861 0.921 1.00 95.50 83 PRO A O 1
ATOM 659 N N . ALA A 1 84 ? -11.465 -5.291 3.095 1.00 97.25 84 ALA A N 1
ATOM 660 C CA . ALA A 1 84 ? -11.956 -3.926 2.942 1.00 97.25 84 ALA A CA 1
ATOM 661 C C . ALA A 1 84 ? -10.845 -2.885 2.713 1.00 97.25 84 ALA A C 1
ATOM 663 O O . ALA A 1 84 ? -11.163 -1.733 2.442 1.00 97.25 84 ALA A O 1
ATOM 664 N N . LEU A 1 85 ? -9.558 -3.247 2.802 1.00 98.06 85 LEU A N 1
ATOM 665 C CA . LEU A 1 85 ? -8.477 -2.261 2.733 1.00 98.06 85 LEU A CA 1
ATOM 666 C C . LEU A 1 85 ? -8.405 -1.631 1.346 1.00 98.06 85 LEU A C 1
ATOM 668 O O . LEU A 1 85 ? -8.104 -2.306 0.367 1.00 98.06 85 LEU A O 1
ATOM 672 N N . GLU A 1 86 ? -8.638 -0.323 1.282 1.00 98.25 86 GLU A N 1
ATOM 673 C CA . GLU A 1 86 ? -8.616 0.468 0.052 1.00 98.25 86 GLU A CA 1
ATOM 674 C C . GLU A 1 86 ? -7.270 1.163 -0.148 1.00 98.25 86 GLU A C 1
ATOM 676 O O . GLU A 1 86 ? -6.802 1.308 -1.279 1.00 98.25 86 GLU A O 1
ATOM 681 N N . ALA A 1 87 ? -6.625 1.590 0.938 1.00 98.25 87 ALA A N 1
ATOM 682 C CA . ALA A 1 87 ? -5.368 2.321 0.868 1.00 98.25 87 ALA A CA 1
ATOM 683 C C . ALA A 1 87 ? -4.376 1.878 1.949 1.00 98.25 87 ALA A C 1
ATOM 685 O O . ALA A 1 87 ? -4.692 1.832 3.141 1.00 98.25 87 ALA A O 1
ATOM 686 N N . LEU A 1 88 ? -3.153 1.595 1.502 1.00 98.44 88 LEU A N 1
ATOM 687 C CA . LEU A 1 88 ? -2.013 1.246 2.339 1.00 98.44 88 LEU A CA 1
ATOM 688 C C . LEU A 1 88 ? -0.893 2.270 2.133 1.00 98.44 88 LEU A C 1
ATOM 690 O O . LEU A 1 88 ? -0.382 2.418 1.021 1.00 98.44 88 LEU A O 1
ATOM 694 N N . ASP A 1 89 ? -0.473 2.927 3.208 1.00 98.50 89 ASP A N 1
ATOM 695 C CA . ASP A 1 89 ? 0.706 3.789 3.215 1.00 98.50 89 ASP A CA 1
ATOM 696 C C . ASP A 1 89 ? 1.774 3.237 4.160 1.00 98.50 89 ASP A C 1
ATOM 698 O O . ASP A 1 89 ? 1.582 3.115 5.368 1.00 98.50 89 ASP A O 1
ATOM 702 N N . VAL A 1 90 ? 2.909 2.871 3.577 1.00 98.44 90 VAL A N 1
ATOM 703 C CA . VAL A 1 90 ? 4.113 2.383 4.258 1.00 98.44 90 VAL A CA 1
ATOM 704 C C . VAL A 1 90 ? 5.337 3.210 3.854 1.00 98.44 90 VAL A C 1
ATOM 706 O O . VAL A 1 90 ? 6.475 2.745 3.960 1.00 98.44 90 VAL A O 1
ATOM 709 N N . SER A 1 91 ? 5.123 4.405 3.303 1.00 98.44 91 SER A N 1
ATOM 710 C CA . SER A 1 91 ? 6.188 5.235 2.752 1.00 98.44 91 SER A CA 1
ATOM 711 C C . SER A 1 91 ? 7.135 5.793 3.818 1.00 98.44 91 SER A C 1
ATOM 713 O O . SER A 1 91 ? 6.795 5.910 4.988 1.00 98.44 91 SER A O 1
ATOM 715 N N . GLU A 1 92 ? 8.360 6.135 3.418 1.00 97.81 92 GLU A N 1
ATOM 716 C CA . GLU A 1 92 ? 9.368 6.759 4.298 1.00 97.81 92 GLU A CA 1
ATOM 717 C C . GLU A 1 92 ? 9.744 5.922 5.540 1.00 97.81 92 GLU A C 1
ATOM 719 O O . GLU A 1 92 ? 10.106 6.454 6.595 1.00 97.81 92 GLU A O 1
ATOM 724 N N . CYS A 1 93 ? 9.694 4.598 5.396 1.00 98.25 93 CYS A N 1
ATOM 725 C CA . CYS A 1 93 ? 10.133 3.619 6.389 1.00 98.25 93 CYS A CA 1
ATOM 726 C C . CYS A 1 93 ? 11.524 3.044 6.027 1.00 98.25 93 CYS A C 1
ATOM 728 O O . CYS A 1 93 ? 12.290 3.616 5.251 1.00 98.25 93 CYS A O 1
ATOM 730 N N . SER A 1 94 ? 11.899 1.910 6.624 1.00 98.25 94 SER A N 1
ATOM 731 C CA . SER A 1 94 ? 13.123 1.152 6.314 1.00 98.25 94 SER A CA 1
ATOM 732 C C . SER A 1 94 ? 12.817 -0.280 5.845 1.00 98.25 94 SER A C 1
ATOM 734 O O . SER A 1 94 ? 13.654 -1.168 6.036 1.00 98.25 94 SER A O 1
ATOM 736 N N . LEU A 1 95 ? 11.637 -0.521 5.256 1.00 98.44 95 LEU A N 1
ATOM 737 C CA . LEU A 1 95 ? 11.205 -1.858 4.840 1.00 98.44 95 LEU A CA 1
ATOM 738 C C . LEU A 1 95 ? 12.168 -2.438 3.803 1.00 98.44 95 LEU A C 1
ATOM 740 O O . LEU A 1 95 ? 12.568 -1.738 2.872 1.00 98.44 95 LEU A O 1
ATOM 744 N N . VAL A 1 96 ? 12.529 -3.711 3.969 1.00 97.06 96 VAL A N 1
ATOM 745 C CA . VAL A 1 96 ? 13.423 -4.446 3.050 1.00 97.06 96 VAL A CA 1
ATOM 746 C C . VAL A 1 96 ? 12.633 -5.341 2.097 1.00 97.06 96 VAL A C 1
ATOM 748 O O . VAL A 1 96 ? 12.999 -5.502 0.933 1.00 97.06 96 VAL A O 1
ATOM 751 N N . GLU A 1 97 ? 11.510 -5.865 2.572 1.00 97.06 97 GLU A N 1
ATOM 752 C CA . GLU A 1 97 ? 10.561 -6.644 1.791 1.00 97.06 97 GLU A CA 1
ATOM 753 C C . GLU A 1 97 ? 9.141 -6.215 2.145 1.00 97.06 97 GLU A C 1
ATOM 755 O O . GLU A 1 97 ? 8.870 -5.773 3.267 1.00 97.06 97 GLU A O 1
ATOM 760 N N . LEU A 1 98 ? 8.234 -6.358 1.184 1.00 97.12 98 LEU A N 1
ATOM 761 C CA . LEU A 1 98 ? 6.806 -6.216 1.415 1.00 97.12 98 LEU A CA 1
ATOM 762 C C . LEU A 1 98 ? 6.052 -7.272 0.614 1.00 97.12 98 LEU A C 1
ATOM 764 O O . LEU A 1 98 ? 6.148 -7.332 -0.614 1.00 97.12 98 LEU A O 1
ATOM 768 N N . LEU A 1 99 ? 5.302 -8.091 1.344 1.00 96.06 99 LEU A N 1
ATOM 769 C CA . LEU A 1 99 ? 4.431 -9.124 0.812 1.00 96.06 99 LEU A CA 1
ATOM 770 C C . LEU A 1 99 ? 2.987 -8.786 1.175 1.00 96.06 99 LEU A C 1
ATOM 772 O O . LEU A 1 99 ? 2.645 -8.718 2.357 1.00 96.06 99 LEU A O 1
ATOM 776 N N . LEU A 1 100 ? 2.149 -8.613 0.157 1.00 95.31 100 LEU A N 1
ATOM 777 C CA . LEU A 1 100 ? 0.698 -8.595 0.306 1.00 95.31 100 LEU A CA 1
ATOM 778 C C . LEU A 1 100 ? 0.168 -9.984 -0.087 1.00 95.31 100 LEU A C 1
ATOM 780 O O . LEU A 1 100 ? 0.210 -10.310 -1.278 1.00 95.31 100 LEU A O 1
ATOM 784 N N . PRO A 1 101 ? -0.260 -10.827 0.877 1.00 93.56 101 PRO A N 1
ATOM 785 C CA . PRO A 1 101 ? -0.836 -12.142 0.582 1.00 93.56 101 PRO A CA 1
ATOM 786 C C . PRO A 1 101 ? -2.221 -12.004 -0.085 1.00 93.56 101 PRO A C 1
ATOM 788 O O . PRO A 1 101 ? -2.600 -10.918 -0.521 1.00 93.56 101 PRO A O 1
ATOM 791 N N . SER A 1 102 ? -2.990 -13.093 -0.194 1.00 91.56 102 SER A N 1
ATOM 792 C CA . SER A 1 102 ? -4.398 -13.028 -0.617 1.00 91.56 102 SER A CA 1
ATOM 793 C C . SER A 1 102 ? -5.248 -12.129 0.297 1.00 91.56 102 SER A C 1
ATOM 795 O O . SER A 1 102 ? -4.846 -11.799 1.414 1.00 91.56 102 SER A O 1
ATOM 797 N N . GLY A 1 103 ? -6.431 -11.728 -0.183 1.00 92.12 103 GLY A N 1
ATOM 798 C CA . GLY A 1 103 ? -7.415 -11.014 0.636 1.00 92.12 103 GLY A CA 1
ATOM 799 C C . GLY A 1 103 ? -7.211 -9.500 0.739 1.00 92.12 103 GLY A C 1
ATOM 800 O O . GLY A 1 103 ? -7.522 -8.909 1.767 1.00 92.12 103 GLY A O 1
ATOM 801 N N . PHE A 1 104 ? -6.688 -8.879 -0.324 1.00 94.81 104 PHE A N 1
ATOM 802 C CA . PHE A 1 104 ? -6.548 -7.422 -0.500 1.00 94.81 104 PHE A CA 1
ATOM 803 C C . PHE A 1 104 ? -7.332 -6.952 -1.741 1.00 94.81 104 PHE A C 1
ATOM 805 O O . PHE A 1 104 ? -6.837 -6.189 -2.574 1.00 94.81 104 PHE A O 1
ATOM 812 N N . ASP A 1 105 ? -8.548 -7.472 -1.921 1.00 89.25 105 ASP A N 1
ATOM 813 C CA . ASP A 1 105 ? -9.311 -7.328 -3.170 1.00 89.25 105 ASP A CA 1
ATOM 814 C C . ASP A 1 105 ? -9.851 -5.907 -3.395 1.00 89.25 105 ASP A C 1
ATOM 816 O O . ASP A 1 105 ? -10.026 -5.479 -4.540 1.00 89.25 105 ASP A O 1
ATOM 820 N N . SER A 1 106 ? -10.061 -5.149 -2.315 1.00 97.00 106 SER A N 1
ATOM 821 C CA . SER A 1 106 ? -10.527 -3.756 -2.368 1.00 97.00 106 SER A CA 1
ATOM 822 C C . SER A 1 106 ? -9.402 -2.739 -2.548 1.00 97.00 106 SER A C 1
ATOM 824 O O . SER A 1 106 ? -9.685 -1.552 -2.683 1.00 97.00 106 SER A O 1
ATOM 826 N N . LEU A 1 107 ? -8.139 -3.177 -2.574 1.00 98.00 107 LEU A N 1
ATOM 827 C CA . LEU A 1 107 ? -6.987 -2.282 -2.553 1.00 98.00 107 LEU A CA 1
ATOM 828 C C . LEU A 1 107 ? -6.919 -1.432 -3.825 1.00 98.00 107 LEU A C 1
ATOM 830 O O . LEU A 1 107 ? -6.859 -1.958 -4.935 1.00 98.00 107 LEU A O 1
ATOM 834 N N . GLN A 1 108 ? -6.908 -0.112 -3.646 1.00 98.50 108 GLN A N 1
ATOM 835 C CA . GLN A 1 108 ? -6.900 0.897 -4.708 1.00 98.50 108 GLN A CA 1
ATOM 836 C C . GLN A 1 108 ? -5.582 1.668 -4.764 1.00 98.50 108 GLN A C 1
ATOM 838 O O . GLN A 1 108 ? -5.143 2.046 -5.853 1.00 98.50 108 GLN A O 1
ATOM 843 N N . ALA A 1 109 ? -4.940 1.895 -3.615 1.00 98.56 109 ALA A N 1
ATOM 844 C CA . ALA A 1 109 ? -3.719 2.688 -3.526 1.00 98.56 109 ALA A CA 1
ATOM 845 C C . ALA A 1 109 ? -2.675 2.060 -2.597 1.00 98.56 109 ALA A C 1
ATOM 847 O O . ALA A 1 109 ? -2.967 1.683 -1.461 1.00 98.56 109 ALA A O 1
ATOM 848 N N . ILE A 1 110 ? -1.432 2.006 -3.078 1.00 98.56 110 ILE A N 1
ATOM 849 C CA . ILE A 1 110 ? -0.263 1.620 -2.286 1.00 98.56 110 ILE A CA 1
ATOM 850 C C . ILE A 1 110 ? 0.800 2.714 -2.399 1.00 98.56 110 ILE A C 1
ATOM 852 O O . ILE A 1 110 ? 1.332 2.979 -3.484 1.00 98.56 110 ILE A O 1
ATOM 856 N N . HIS A 1 111 ? 1.157 3.298 -1.259 1.00 98.69 111 HIS A N 1
ATOM 857 C CA . HIS A 1 111 ? 2.284 4.215 -1.110 1.00 98.69 111 HIS A CA 1
ATOM 858 C C . HIS A 1 111 ? 3.418 3.487 -0.389 1.00 98.69 111 HIS A C 1
ATOM 860 O O . HIS A 1 111 ? 3.306 3.146 0.784 1.00 98.69 111 HIS A O 1
ATOM 866 N N . ALA A 1 112 ? 4.515 3.219 -1.091 1.00 98.50 112 ALA A N 1
ATOM 867 C CA . ALA A 1 112 ? 5.643 2.446 -0.574 1.00 98.50 112 ALA A CA 1
ATOM 868 C C . ALA A 1 112 ? 7.007 3.069 -0.921 1.00 98.50 112 ALA A C 1
ATOM 870 O O . ALA A 1 112 ? 8.046 2.401 -0.866 1.00 98.50 112 ALA A O 1
ATOM 871 N N . GLN A 1 113 ? 7.037 4.359 -1.266 1.00 98.62 113 GLN A N 1
ATOM 872 C CA . GLN A 1 113 ? 8.279 5.061 -1.583 1.00 98.62 113 GLN A CA 1
ATOM 873 C C . GLN A 1 113 ? 9.234 5.244 -0.429 1.00 98.62 113 GLN A C 1
ATOM 875 O O . GLN A 1 113 ? 8.828 5.246 0.730 1.00 98.62 113 GLN A O 1
ATOM 880 N N . LYS A 1 114 ? 10.489 5.534 -0.793 1.00 98.31 114 LYS A N 1
ATOM 881 C CA . LYS A 1 114 ? 11.556 5.916 0.136 1.00 98.31 114 LYS A CA 1
ATOM 882 C C . LYS A 1 114 ? 11.722 4.862 1.233 1.00 98.31 114 LYS A C 1
ATOM 884 O O . LYS A 1 114 ? 11.810 5.187 2.411 1.00 98.31 114 LYS A O 1
ATOM 889 N N . ASN A 1 115 ? 11.737 3.601 0.817 1.00 98.50 115 ASN A N 1
ATOM 890 C CA . ASN A 1 115 ? 12.045 2.449 1.651 1.00 98.50 115 ASN A CA 1
ATOM 891 C C . ASN A 1 115 ? 13.387 1.842 1.197 1.00 98.50 115 ASN A C 1
ATOM 893 O O . ASN A 1 115 ? 14.184 2.472 0.497 1.00 98.50 115 ASN A O 1
ATOM 897 N N . LYS A 1 116 ? 13.679 0.613 1.623 1.00 97.56 116 LYS A N 1
ATOM 898 C CA . LYS A 1 116 ? 14.840 -0.172 1.183 1.00 97.56 116 LYS A CA 1
ATOM 899 C C . LYS A 1 116 ? 14.396 -1.461 0.495 1.00 97.56 116 LYS A C 1
ATOM 901 O O . LYS A 1 116 ? 15.111 -2.456 0.572 1.00 97.56 116 LYS A O 1
ATOM 906 N N . LEU A 1 117 ? 13.224 -1.442 -0.148 1.00 97.75 117 LEU A N 1
ATOM 907 C CA . LEU A 1 117 ? 12.621 -2.645 -0.709 1.00 97.75 117 LEU A CA 1
ATOM 908 C C . LEU A 1 117 ? 13.534 -3.218 -1.791 1.00 97.75 117 LEU A C 1
ATOM 910 O O . LEU A 1 117 ? 13.751 -2.570 -2.816 1.00 97.75 117 LEU A O 1
ATOM 914 N N . SER A 1 118 ? 14.059 -4.419 -1.560 1.00 95.25 118 SER A N 1
ATOM 915 C CA . SER A 1 118 ? 14.699 -5.251 -2.584 1.00 95.25 118 SER A CA 1
ATOM 916 C C . SER A 1 118 ? 13.710 -6.225 -3.219 1.00 95.25 118 SER A C 1
ATOM 918 O O . SER A 1 118 ? 13.874 -6.564 -4.394 1.00 95.25 118 SER A O 1
ATOM 920 N N . GLY A 1 119 ? 12.684 -6.615 -2.451 1.00 94.38 119 GLY A N 1
ATOM 921 C CA . GLY A 1 119 ? 11.567 -7.455 -2.869 1.00 94.38 119 GLY A CA 1
ATOM 922 C C . GLY A 1 119 ? 10.216 -6.786 -2.601 1.00 94.38 119 GLY A C 1
ATOM 923 O O . GLY A 1 119 ? 9.973 -6.260 -1.513 1.00 94.38 119 GLY A O 1
ATOM 924 N N . PHE A 1 120 ? 9.323 -6.822 -3.587 1.00 95.75 120 PHE A N 1
ATOM 925 C CA . PHE A 1 120 ? 7.919 -6.441 -3.425 1.00 95.75 120 PHE A CA 1
ATOM 926 C C . PHE A 1 120 ? 7.036 -7.429 -4.183 1.00 95.75 120 PHE A C 1
ATOM 928 O O . PHE A 1 120 ? 7.228 -7.652 -5.385 1.00 95.75 120 PHE A O 1
ATOM 935 N N . LYS A 1 121 ? 6.077 -8.025 -3.474 1.00 95.44 121 LYS A N 1
ATOM 936 C CA . LYS A 1 121 ? 5.193 -9.051 -4.019 1.00 95.44 121 LYS A CA 1
ATOM 937 C C . LYS A 1 121 ? 3.751 -8.805 -3.602 1.00 95.44 121 LYS A C 1
ATOM 939 O O . LYS A 1 121 ? 3.461 -8.637 -2.420 1.00 95.44 121 LYS A O 1
ATOM 944 N N . ILE A 1 122 ? 2.854 -8.853 -4.579 1.00 93.94 122 ILE A N 1
ATOM 945 C CA . ILE A 1 122 ? 1.411 -8.928 -4.355 1.00 93.94 122 ILE A CA 1
ATOM 946 C C . ILE A 1 122 ? 0.943 -10.290 -4.870 1.00 93.94 122 ILE A C 1
ATOM 948 O O . ILE A 1 122 ? 1.091 -10.592 -6.053 1.00 93.94 122 ILE A O 1
ATOM 952 N N . GLU A 1 123 ? 0.426 -11.125 -3.972 1.00 91.44 123 GLU A N 1
ATOM 953 C CA . GLU A 1 123 ? -0.180 -12.422 -4.299 1.00 91.44 123 GLU A CA 1
ATOM 954 C C . GLU A 1 123 ? -1.698 -12.320 -4.503 1.00 91.44 123 GLU A C 1
ATOM 956 O O . GLU A 1 123 ? -2.270 -13.137 -5.225 1.00 91.44 123 GLU A O 1
ATOM 961 N N . ALA A 1 124 ? -2.355 -11.317 -3.907 1.00 79.88 124 ALA A N 1
ATOM 962 C CA . ALA A 1 124 ? -3.749 -10.983 -4.201 1.00 79.88 124 ALA A CA 1
ATOM 963 C C . ALA A 1 124 ? -3.930 -10.520 -5.654 1.00 79.88 124 ALA A C 1
ATOM 965 O O . ALA A 1 124 ? -3.025 -9.950 -6.248 1.00 79.88 124 ALA A O 1
ATOM 966 N N . SER A 1 125 ? -5.124 -10.703 -6.221 1.00 83.50 125 SER A N 1
ATOM 967 C CA . SER A 1 125 ? -5.406 -10.272 -7.600 1.00 83.50 125 SER A CA 1
ATOM 968 C C . SER A 1 125 ? -5.470 -8.743 -7.773 1.00 83.50 125 SER A C 1
ATOM 970 O O . SER A 1 125 ? -5.232 -8.253 -8.875 1.00 83.50 125 SER A O 1
ATOM 972 N N . CYS A 1 126 ? -5.771 -8.005 -6.693 1.00 91.25 126 CYS A N 1
ATOM 973 C CA . CYS A 1 126 ? -5.885 -6.540 -6.617 1.00 91.25 126 CYS A CA 1
ATOM 974 C C . CYS A 1 126 ? -6.506 -5.884 -7.873 1.00 91.25 126 CYS A C 1
ATOM 976 O O . CYS A 1 126 ? -5.907 -4.978 -8.461 1.00 91.25 126 CYS A O 1
ATOM 978 N N . PRO A 1 127 ? -7.715 -6.303 -8.302 1.00 92.38 127 PRO A N 1
ATOM 979 C CA . PRO A 1 127 ? -8.315 -5.845 -9.555 1.00 92.38 127 PRO A CA 1
ATOM 980 C C . PRO A 1 127 ? -8.656 -4.352 -9.524 1.00 92.38 127 PRO A C 1
ATOM 982 O O . PRO A 1 127 ? -8.789 -3.737 -10.578 1.00 92.38 127 PRO A O 1
ATOM 985 N N . ASN A 1 128 ? -8.788 -3.771 -8.330 1.00 96.44 128 ASN A N 1
ATOM 986 C CA . ASN A 1 128 ? -9.146 -2.375 -8.106 1.00 96.44 128 ASN A CA 1
ATOM 987 C C . ASN A 1 128 ? -7.933 -1.449 -7.934 1.00 96.44 128 ASN A C 1
ATOM 989 O O . ASN A 1 128 ? -8.131 -0.253 -7.719 1.00 96.44 128 ASN A O 1
ATOM 993 N N . LEU A 1 129 ? -6.701 -1.967 -8.023 1.00 97.69 129 LEU A N 1
ATOM 994 C CA . LEU A 1 129 ? -5.496 -1.172 -7.804 1.00 97.69 129 LEU A CA 1
ATOM 995 C C . LEU A 1 129 ? -5.349 -0.120 -8.907 1.00 97.69 129 LEU A C 1
ATOM 997 O O . LEU A 1 129 ? -5.170 -0.469 -10.070 1.00 97.69 129 LEU A O 1
ATOM 1001 N N . LYS A 1 130 ? -5.389 1.157 -8.519 1.00 98.50 130 LYS A N 1
ATOM 1002 C CA . LYS A 1 130 ? -5.266 2.327 -9.404 1.00 98.50 130 LYS A CA 1
ATOM 1003 C C . LYS A 1 130 ? -3.928 3.030 -9.274 1.00 98.50 130 LYS A C 1
ATOM 1005 O O . LYS A 1 130 ? -3.415 3.572 -10.251 1.00 98.50 130 LYS A O 1
ATOM 1010 N N . TYR A 1 131 ? -3.357 3.019 -8.074 1.00 98.69 131 TYR A N 1
ATOM 1011 C CA . TYR A 1 131 ? -2.164 3.786 -7.748 1.00 98.69 131 TY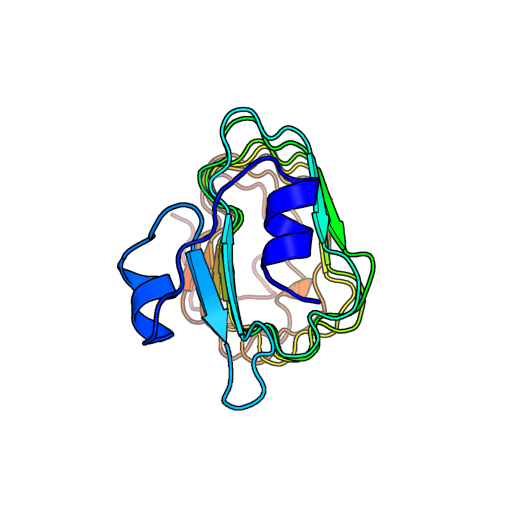R A CA 1
ATOM 1012 C C . TYR A 1 131 ? -1.124 2.920 -7.042 1.00 98.69 131 TYR A C 1
ATOM 1014 O O . TYR A 1 131 ? -1.389 2.344 -5.985 1.00 98.69 131 TYR A O 1
ATOM 1022 N N . LEU A 1 132 ? 0.086 2.874 -7.599 1.00 98.25 132 LEU A N 1
ATOM 1023 C CA . LEU A 1 132 ? 1.224 2.189 -6.994 1.00 98.25 132 LEU A CA 1
ATOM 1024 C C . LEU A 1 132 ? 2.472 3.070 -7.057 1.00 98.25 132 LEU A C 1
ATOM 1026 O O . LEU A 1 132 ? 3.012 3.349 -8.129 1.00 98.25 132 LEU A O 1
ATOM 1030 N N . HIS A 1 133 ? 2.962 3.487 -5.892 1.00 98.56 133 HIS A N 1
ATOM 1031 C CA . HIS A 1 133 ? 4.141 4.339 -5.794 1.00 98.56 133 HIS A CA 1
ATOM 1032 C C . HIS A 1 133 ? 5.270 3.642 -5.028 1.00 98.56 133 HIS A C 1
ATOM 1034 O O . HIS A 1 133 ? 5.241 3.494 -3.810 1.00 98.56 133 HIS A O 1
ATOM 1040 N N . LEU A 1 134 ? 6.311 3.257 -5.762 1.00 97.94 134 LEU A N 1
ATOM 1041 C CA . LEU A 1 134 ? 7.462 2.473 -5.302 1.00 97.94 134 LEU A CA 1
ATOM 1042 C C . LEU A 1 134 ? 8.796 3.197 -5.526 1.00 97.94 134 LEU A C 1
ATOM 1044 O O . LEU A 1 134 ? 9.864 2.584 -5.451 1.00 97.94 134 LEU A O 1
ATOM 1048 N N . ALA A 1 135 ? 8.761 4.498 -5.813 1.00 98.12 135 ALA A N 1
ATOM 1049 C CA . ALA A 1 135 ? 9.970 5.264 -6.085 1.00 98.12 135 ALA A CA 1
ATOM 1050 C C . ALA A 1 135 ? 10.919 5.326 -4.873 1.00 98.12 135 ALA A C 1
ATOM 1052 O O . ALA A 1 135 ? 10.478 5.310 -3.725 1.00 98.12 135 ALA A O 1
ATOM 1053 N N . GLY A 1 136 ? 12.226 5.451 -5.101 1.00 97.31 136 GLY A N 1
ATOM 1054 C CA . GLY A 1 136 ? 13.186 5.551 -3.996 1.00 97.31 136 GLY A CA 1
ATOM 1055 C C . GLY A 1 136 ? 13.378 4.236 -3.239 1.00 97.31 136 GLY A C 1
ATOM 1056 O O . GLY A 1 136 ? 13.439 4.256 -2.014 1.00 97.31 136 GLY A O 1
ATOM 1057 N N . ASN A 1 137 ? 13.410 3.109 -3.951 1.00 98.06 137 ASN A N 1
ATOM 1058 C CA . ASN A 1 137 ? 13.658 1.772 -3.405 1.00 98.06 137 ASN A CA 1
ATOM 1059 C C . ASN A 1 137 ? 14.885 1.125 -4.079 1.00 98.06 137 ASN A C 1
ATOM 1061 O O . ASN A 1 137 ? 15.667 1.809 -4.739 1.00 98.06 137 ASN A O 1
ATOM 1065 N N . GLN A 1 138 ? 15.094 -0.178 -3.868 1.00 96.25 138 GLN A N 1
ATOM 1066 C CA . GLN A 1 138 ? 16.211 -0.966 -4.409 1.00 96.25 138 GLN A CA 1
ATOM 1067 C C . GLN A 1 138 ? 15.704 -2.237 -5.118 1.00 96.25 138 GLN A C 1
ATOM 1069 O O . GLN A 1 138 ? 16.367 -3.279 -5.081 1.00 96.25 138 GLN A O 1
ATOM 1074 N N . LEU A 1 139 ? 14.520 -2.157 -5.742 1.00 94.81 139 LEU A N 1
ATOM 1075 C CA . LEU A 1 139 ? 13.799 -3.317 -6.266 1.00 94.81 139 LEU A CA 1
ATOM 1076 C C . LEU A 1 139 ? 14.619 -4.042 -7.336 1.00 94.81 139 LEU A C 1
ATOM 1078 O O . LEU A 1 139 ? 15.017 -3.445 -8.338 1.00 94.81 139 LEU A O 1
ATOM 1082 N N . GLN A 1 140 ? 14.847 -5.333 -7.109 1.00 85.62 140 GLN A N 1
ATOM 1083 C CA . GLN A 1 140 ? 15.442 -6.269 -8.071 1.00 85.62 140 GLN A CA 1
ATOM 1084 C C . GLN A 1 140 ? 14.466 -7.403 -8.371 1.00 85.62 140 GLN A C 1
ATOM 1086 O O . GLN A 1 140 ? 14.319 -7.799 -9.525 1.00 85.62 140 GLN A O 1
ATOM 1091 N N . GLU A 1 141 ? 13.778 -7.874 -7.331 1.00 75.81 141 GLU A N 1
ATOM 1092 C CA . GLU A 1 141 ? 12.715 -8.862 -7.419 1.00 75.81 141 GLU A CA 1
ATOM 1093 C C . GLU A 1 141 ? 11.373 -8.155 -7.247 1.00 75.81 141 GLU A C 1
ATOM 1095 O O . GLU A 1 141 ? 11.115 -7.468 -6.254 1.00 75.81 141 GLU A O 1
ATOM 1100 N N . PHE A 1 142 ? 10.525 -8.283 -8.259 1.00 82.88 142 PHE A N 1
ATOM 1101 C CA . PHE A 1 142 ? 9.262 -7.573 -8.327 1.00 82.88 142 PHE A CA 1
ATOM 1102 C C . PHE A 1 142 ? 8.211 -8.469 -8.966 1.00 82.88 142 PHE A C 1
ATOM 1104 O O . PHE A 1 142 ? 8.400 -8.936 -10.087 1.00 82.88 142 PHE A O 1
ATOM 1111 N N . SER A 1 143 ? 7.120 -8.732 -8.250 1.00 87.62 143 SER A N 1
ATOM 1112 C CA . SER A 1 143 ? 6.052 -9.612 -8.725 1.00 87.62 143 SER A CA 1
ATOM 1113 C C . SER A 1 143 ? 4.697 -8.993 -8.418 1.00 87.62 143 SER A C 1
ATOM 1115 O O . SER A 1 143 ? 4.284 -8.925 -7.260 1.00 87.62 143 SER A O 1
ATOM 1117 N N . LEU A 1 144 ? 3.993 -8.584 -9.469 1.00 90.44 144 LEU A N 1
ATOM 1118 C CA . LEU A 1 144 ? 2.606 -8.137 -9.403 1.00 90.44 144 LEU A CA 1
ATOM 1119 C C . LEU A 1 144 ? 1.696 -9.119 -10.149 1.00 90.44 144 LEU A C 1
ATOM 1121 O O . LEU A 1 144 ? 2.176 -9.837 -11.032 1.00 90.44 144 LEU A O 1
ATOM 1125 N N . PRO A 1 145 ? 0.384 -9.105 -9.865 1.00 88.62 145 PRO A N 1
ATOM 1126 C CA . PRO A 1 145 ? -0.612 -9.708 -10.735 1.00 88.62 145 PRO A CA 1
ATOM 1127 C C . PRO A 1 145 ? -0.450 -9.209 -12.168 1.00 88.62 145 PRO A C 1
ATOM 1129 O O . PRO A 1 145 ? -0.140 -8.041 -12.406 1.00 88.62 145 PRO A O 1
ATOM 1132 N N . THR A 1 146 ? -0.667 -10.093 -13.134 1.00 83.75 146 THR A N 1
ATOM 1133 C CA . THR A 1 146 ? -0.637 -9.713 -14.544 1.00 83.75 146 THR A CA 1
ATOM 1134 C C . THR A 1 146 ? -1.885 -8.914 -14.908 1.00 83.75 146 THR A C 1
ATOM 1136 O O . THR A 1 146 ? -2.992 -9.197 -14.451 1.00 83.75 146 THR A O 1
ATOM 1139 N N . GLY A 1 147 ? -1.712 -7.904 -15.757 1.00 79.62 147 GLY A N 1
ATOM 1140 C CA . GLY A 1 147 ? -2.816 -7.183 -16.382 1.00 79.62 147 GLY A CA 1
ATOM 1141 C C . GLY A 1 147 ? -3.305 -5.952 -15.632 1.00 79.62 147 GLY A C 1
ATOM 1142 O O . GLY A 1 147 ? -3.648 -5.003 -16.318 1.00 79.62 147 GLY A O 1
ATOM 1143 N N . LEU A 1 148 ? -3.325 -5.944 -14.288 1.00 91.50 148 LEU A N 1
ATOM 1144 C CA . LEU A 1 148 ? -3.734 -4.809 -13.425 1.00 91.50 148 LEU A CA 1
ATOM 1145 C C . LEU A 1 148 ? -4.680 -3.811 -14.135 1.00 91.50 148 LEU A C 1
ATOM 1147 O O . LEU A 1 148 ? -4.286 -2.680 -14.430 1.00 91.50 148 LEU A O 1
ATOM 1151 N N . PRO A 1 149 ? -5.909 -4.237 -14.485 1.00 92.50 149 PRO A N 1
ATOM 1152 C CA . PRO A 1 149 ? -6.707 -3.600 -15.537 1.00 92.50 149 PRO A CA 1
ATOM 1153 C C . PRO A 1 149 ? -7.113 -2.157 -15.224 1.00 92.50 149 PRO A C 1
ATOM 1155 O O . PRO A 1 149 ? -7.394 -1.395 -16.147 1.00 92.50 149 PRO A O 1
ATOM 1158 N N . ASN A 1 150 ? -7.127 -1.793 -13.938 1.00 96.31 150 ASN A N 1
ATOM 1159 C CA . ASN A 1 150 ? -7.481 -0.467 -13.442 1.00 96.31 150 ASN A CA 1
ATOM 1160 C C . ASN A 1 150 ? -6.271 0.360 -12.981 1.00 96.31 150 ASN A C 1
ATOM 1162 O O . ASN A 1 150 ? -6.472 1.445 -12.448 1.00 96.31 150 ASN A O 1
ATOM 1166 N N . LEU A 1 151 ? -5.032 -0.115 -13.157 1.00 97.31 151 LEU A N 1
ATOM 1167 C CA . LEU A 1 151 ? -3.852 0.645 -12.742 1.00 97.31 151 LEU A CA 1
ATOM 1168 C C . LEU A 1 151 ? -3.697 1.876 -13.632 1.00 97.31 151 LEU A C 1
ATOM 1170 O O . LEU A 1 151 ? -3.489 1.737 -14.830 1.00 97.31 151 LEU A O 1
ATOM 1174 N N . GLU A 1 152 ? -3.757 3.063 -13.035 1.00 97.88 152 GLU A N 1
ATOM 1175 C CA . GLU A 1 152 ? -3.687 4.357 -13.721 1.00 97.88 152 GLU A CA 1
ATOM 1176 C C . GLU A 1 152 ? -2.306 5.009 -13.564 1.00 97.88 152 GLU A C 1
ATOM 1178 O O . GLU A 1 152 ? -1.809 5.671 -14.482 1.00 97.88 152 GLU A O 1
ATOM 1183 N N . ILE A 1 153 ? -1.665 4.815 -12.405 1.00 98.12 153 ILE A N 1
ATOM 1184 C CA . ILE A 1 153 ? -0.412 5.482 -12.040 1.00 98.12 153 ILE A CA 1
ATOM 1185 C C . ILE A 1 153 ? 0.577 4.483 -11.433 1.00 98.12 153 ILE A C 1
ATOM 1187 O O . ILE A 1 153 ? 0.294 3.852 -10.411 1.00 98.12 153 ILE A O 1
ATOM 1191 N N . LEU A 1 154 ? 1.774 4.412 -12.024 1.00 97.00 154 LEU A N 1
ATOM 1192 C CA . LEU A 1 154 ? 2.902 3.632 -11.519 1.00 97.00 154 LEU A CA 1
ATOM 1193 C C . LEU A 1 154 ? 4.192 4.459 -11.470 1.00 97.00 154 LEU A C 1
ATOM 1195 O O . LEU A 1 154 ? 4.726 4.889 -12.495 1.00 97.00 154 LEU A O 1
ATOM 1199 N N . TYR A 1 155 ? 4.741 4.607 -10.267 1.00 97.69 155 TYR A N 1
ATOM 1200 C CA . TYR A 1 155 ? 6.024 5.268 -10.035 1.00 97.69 155 TYR A CA 1
ATOM 1201 C C . TYR A 1 155 ? 7.073 4.272 -9.546 1.00 97.69 155 TYR A C 1
ATOM 1203 O O . TYR A 1 155 ? 6.938 3.697 -8.467 1.00 97.69 155 TYR A O 1
ATOM 1211 N N . LEU A 1 156 ? 8.142 4.100 -10.322 1.00 95.75 156 LEU A N 1
ATOM 1212 C CA . LEU A 1 156 ? 9.249 3.180 -10.045 1.00 95.75 156 LEU A CA 1
ATOM 1213 C C . LEU A 1 156 ? 10.617 3.874 -10.096 1.00 95.75 156 LEU A C 1
ATOM 1215 O O . LEU A 1 156 ? 11.646 3.202 -10.048 1.00 95.75 156 LEU A O 1
ATOM 1219 N N . GLN A 1 157 ? 10.671 5.201 -10.184 1.00 94.62 157 GLN A N 1
ATOM 1220 C CA . GLN A 1 157 ? 11.927 5.932 -10.332 1.00 94.62 157 GLN A CA 1
ATOM 1221 C C . GLN A 1 157 ? 12.825 5.914 -9.083 1.00 94.62 157 GLN A C 1
ATOM 1223 O O . GLN A 1 157 ? 12.383 5.633 -7.971 1.00 94.62 157 GLN A O 1
ATOM 1228 N N . GLY A 1 158 ? 14.092 6.299 -9.246 1.00 90.19 158 GLY A N 1
ATOM 1229 C CA . GLY A 1 158 ? 14.954 6.683 -8.121 1.00 90.19 158 GLY A CA 1
ATOM 1230 C C . GLY A 1 158 ? 15.651 5.527 -7.399 1.00 90.19 158 GLY A C 1
ATOM 1231 O O . GLY A 1 158 ? 15.541 5.415 -6.185 1.00 90.19 158 GLY A O 1
ATOM 1232 N N . GLY A 1 159 ? 16.404 4.697 -8.126 1.00 87.06 159 GLY A N 1
ATOM 1233 C CA . GLY A 1 159 ? 17.313 3.698 -7.535 1.00 87.06 159 GLY A CA 1
ATOM 1234 C C . GLY A 1 159 ? 16.831 2.247 -7.597 1.00 87.06 159 GLY A C 1
ATOM 1235 O O . GLY A 1 159 ? 17.572 1.339 -7.213 1.00 87.06 159 GLY A O 1
ATOM 1236 N N . ASN A 1 160 ? 15.633 2.021 -8.137 1.00 95.38 160 ASN A N 1
ATOM 1237 C CA . ASN A 1 160 ? 15.169 0.685 -8.486 1.00 95.38 160 ASN A CA 1
ATOM 1238 C C . ASN A 1 160 ? 15.981 0.105 -9.656 1.00 95.38 160 ASN A C 1
ATOM 1240 O O . ASN A 1 160 ? 16.608 0.827 -10.426 1.00 95.38 160 ASN A O 1
ATOM 1244 N N . LYS A 1 161 ? 15.993 -1.223 -9.780 1.00 93.44 161 LYS A N 1
ATOM 1245 C CA . LYS A 1 161 ? 16.742 -1.961 -10.810 1.00 93.44 161 LYS A CA 1
ATOM 1246 C C . LYS A 1 161 ? 15.824 -2.900 -11.593 1.00 93.44 161 LYS A C 1
ATOM 1248 O O . LYS A 1 161 ? 16.244 -3.987 -11.989 1.00 93.44 161 LYS A O 1
ATOM 1253 N N . VAL A 1 162 ? 14.576 -2.481 -11.811 1.00 92.12 162 VAL A N 1
ATOM 1254 C CA . VAL A 1 162 ? 13.577 -3.266 -12.546 1.00 92.12 162 VAL A CA 1
ATOM 1255 C C . VAL A 1 162 ? 14.041 -3.454 -13.990 1.00 92.12 162 VAL A C 1
ATOM 1257 O O . VAL A 1 162 ? 14.491 -2.501 -14.629 1.00 92.12 162 VAL A O 1
ATOM 1260 N N . LYS A 1 163 ? 13.945 -4.690 -14.486 1.00 92.56 163 LYS A N 1
ATOM 1261 C CA . LYS A 1 163 ? 14.296 -5.071 -15.865 1.00 92.56 163 LYS A CA 1
ATOM 1262 C C . LYS A 1 163 ? 13.091 -5.536 -16.668 1.00 92.56 163 LYS A C 1
ATOM 1264 O O . LYS A 1 163 ? 12.977 -5.206 -17.843 1.00 92.56 163 LYS A O 1
ATOM 1269 N N . ASP A 1 164 ? 12.215 -6.296 -16.020 1.00 91.12 164 ASP A N 1
ATOM 1270 C CA . ASP A 1 164 ? 11.017 -6.864 -16.621 1.00 91.12 164 ASP A CA 1
ATOM 1271 C C . ASP A 1 164 ? 9.785 -6.078 -16.164 1.00 91.12 164 ASP A C 1
ATOM 1273 O O . ASP A 1 164 ? 9.577 -5.878 -14.967 1.00 91.12 164 ASP A O 1
ATOM 1277 N N . ILE A 1 165 ? 8.991 -5.624 -17.133 1.00 91.94 165 ILE A N 1
ATOM 1278 C CA . ILE A 1 165 ? 7.705 -4.949 -16.924 1.00 91.94 165 ILE A CA 1
ATOM 1279 C C . ILE A 1 165 ? 6.544 -5.685 -17.606 1.00 91.94 165 ILE A C 1
ATOM 1281 O O . ILE A 1 165 ? 5.493 -5.099 -17.861 1.00 91.94 165 ILE A O 1
ATOM 1285 N N . SER A 1 166 ? 6.707 -6.974 -17.910 1.00 91.56 166 SER A N 1
ATOM 1286 C CA . SER A 1 166 ? 5.695 -7.821 -18.552 1.00 91.56 166 SER A CA 1
ATOM 1287 C C . SER A 1 166 ? 4.378 -7.895 -17.775 1.00 91.56 166 SER A C 1
ATOM 1289 O O . SER A 1 166 ? 3.325 -8.065 -18.385 1.00 91.56 166 SER A O 1
ATOM 1291 N N . PHE A 1 167 ? 4.394 -7.666 -16.457 1.00 89.81 167 PHE A N 1
ATOM 1292 C CA . PHE A 1 167 ? 3.186 -7.551 -15.631 1.00 89.81 167 PHE A CA 1
ATOM 1293 C C . PHE A 1 167 ? 2.252 -6.406 -16.070 1.00 89.81 167 PHE A C 1
ATOM 1295 O O . PHE A 1 167 ? 1.050 -6.477 -15.818 1.00 89.81 167 PHE A O 1
ATOM 1302 N N . LEU A 1 168 ? 2.773 -5.387 -16.769 1.00 91.69 168 LEU A N 1
ATOM 1303 C CA . LEU A 1 168 ? 1.982 -4.296 -17.355 1.00 91.69 168 LEU A CA 1
ATOM 1304 C C . LEU A 1 168 ? 1.284 -4.685 -18.662 1.00 91.69 168 LEU A C 1
ATOM 1306 O O . LEU A 1 168 ? 0.511 -3.892 -19.201 1.00 91.69 168 LEU A O 1
ATOM 1310 N N . ALA A 1 169 ? 1.526 -5.886 -19.192 1.00 90.25 169 ALA A N 1
ATOM 1311 C CA . ALA A 1 169 ? 0.806 -6.366 -20.360 1.00 90.25 169 ALA A CA 1
ATOM 1312 C C . ALA A 1 169 ? -0.690 -6.470 -20.027 1.00 90.25 169 ALA A C 1
ATOM 1314 O O . ALA A 1 169 ? -1.104 -7.321 -19.246 1.00 90.25 169 ALA A O 1
ATOM 1315 N N . GLY A 1 170 ? -1.497 -5.594 -20.628 1.00 87.50 170 GLY A N 1
ATOM 1316 C CA . GLY A 1 170 ? -2.937 -5.514 -20.368 1.00 87.50 170 GLY A CA 1
ATOM 1317 C C . GLY A 1 170 ? -3.363 -4.424 -19.381 1.00 87.50 170 GLY A C 1
ATOM 1318 O O . GLY A 1 170 ? -4.566 -4.254 -19.208 1.00 87.50 170 GLY A O 1
ATOM 1319 N N . ALA A 1 171 ? -2.429 -3.643 -18.820 1.00 92.94 171 ALA A N 1
ATOM 1320 C CA . ALA A 1 171 ? -2.724 -2.479 -17.976 1.00 92.94 171 ALA A CA 1
ATOM 1321 C C . ALA A 1 171 ? -3.249 -1.305 -18.822 1.00 92.94 171 ALA A C 1
ATOM 1323 O O . ALA A 1 171 ? -2.595 -0.280 -18.976 1.00 92.94 171 ALA A O 1
ATOM 1324 N N . SER A 1 172 ? -4.421 -1.479 -19.436 1.00 91.19 172 SER A N 1
ATOM 1325 C CA . SER A 1 172 ? -4.990 -0.557 -20.427 1.00 91.19 172 SER A CA 1
ATOM 1326 C C . SER A 1 172 ? -5.444 0.785 -19.857 1.00 91.19 172 SER A C 1
ATOM 1328 O O . SER A 1 172 ? -5.637 1.723 -20.626 1.00 91.19 172 SER A O 1
ATOM 1330 N N . ALA A 1 173 ? -5.655 0.863 -18.541 1.00 95.56 173 ALA A N 1
ATOM 1331 C CA . ALA A 1 173 ? -6.010 2.098 -17.847 1.00 95.56 173 ALA A CA 1
ATOM 1332 C C . ALA A 1 173 ? -4.788 2.946 -17.464 1.00 95.56 173 ALA A C 1
ATOM 1334 O O . ALA A 1 173 ? -4.972 4.058 -16.968 1.00 95.56 173 ALA A O 1
ATOM 1335 N N . LEU A 1 174 ? -3.563 2.449 -17.685 1.00 95.94 174 LEU A N 1
ATOM 1336 C CA . LEU A 1 174 ? -2.344 3.139 -17.283 1.00 95.94 174 LEU A CA 1
ATOM 1337 C C . LEU A 1 174 ? -2.243 4.462 -18.047 1.00 95.94 174 LEU A C 1
ATOM 1339 O O . LEU A 1 174 ? -2.461 4.527 -19.254 1.00 95.94 174 LEU A O 1
ATOM 1343 N N . GLN A 1 175 ? -1.949 5.536 -17.322 1.00 95.50 175 GLN A N 1
ATOM 1344 C CA . GLN A 1 175 ? -1.845 6.896 -17.859 1.00 95.50 175 GLN A CA 1
ATOM 1345 C C . GLN A 1 175 ? -0.505 7.524 -17.502 1.00 95.50 175 GLN A C 1
ATOM 1347 O O . GLN A 1 175 ? 0.060 8.280 -18.287 1.00 95.50 175 GLN A O 1
ATOM 1352 N N . THR A 1 176 ? 0.016 7.206 -16.316 1.00 96.00 176 THR A N 1
ATOM 1353 C CA . THR A 1 176 ? 1.289 7.734 -15.828 1.00 96.00 176 THR A CA 1
ATOM 1354 C C . THR A 1 176 ? 2.214 6.586 -15.459 1.00 96.00 176 THR A C 1
ATOM 1356 O O . THR A 1 176 ? 1.903 5.772 -14.590 1.00 96.00 176 THR A O 1
ATOM 1359 N N . LEU A 1 177 ? 3.384 6.556 -16.094 1.00 95.38 177 LEU A N 1
ATOM 1360 C CA . LEU A 1 177 ? 4.442 5.600 -15.810 1.00 95.38 177 LEU A CA 1
ATOM 1361 C C . LEU A 1 177 ? 5.781 6.324 -15.729 1.00 95.38 177 LEU A C 1
ATOM 1363 O O . LEU A 1 177 ? 6.193 6.971 -16.688 1.00 95.38 177 LEU A O 1
ATOM 1367 N N . ASN A 1 178 ? 6.486 6.173 -14.610 1.00 95.25 178 ASN A N 1
ATOM 1368 C CA . ASN A 1 178 ? 7.856 6.660 -14.484 1.00 95.25 178 ASN A CA 1
ATOM 1369 C C . ASN A 1 178 ? 8.807 5.516 -14.128 1.00 95.25 178 ASN A C 1
ATOM 1371 O O . ASN A 1 178 ? 8.770 4.969 -13.024 1.00 95.25 178 ASN A O 1
ATOM 1375 N N . LEU A 1 179 ? 9.675 5.184 -15.083 1.00 93.56 179 LEU A N 1
ATOM 1376 C CA . LEU A 1 179 ? 10.696 4.143 -14.971 1.00 93.56 179 LEU A CA 1
ATOM 1377 C C . LEU A 1 179 ? 12.115 4.722 -14.858 1.00 93.56 179 LEU A C 1
ATOM 1379 O O . LEU A 1 179 ? 13.080 3.960 -14.913 1.00 93.56 179 LEU A O 1
ATOM 1383 N N . SER A 1 180 ? 12.273 6.040 -14.702 1.00 93.62 180 SER A N 1
ATOM 1384 C CA . SER A 1 180 ? 13.586 6.692 -14.725 1.00 93.62 180 SER A CA 1
ATOM 1385 C C . SER A 1 180 ? 14.553 6.084 -13.699 1.00 93.62 180 SER A C 1
ATOM 1387 O O . SER A 1 180 ? 14.224 5.898 -12.525 1.00 93.62 180 SER A O 1
ATOM 1389 N N . GLY A 1 181 ? 15.761 5.745 -14.150 1.00 91.12 181 GLY A N 1
ATOM 1390 C CA . GLY A 1 181 ? 16.774 5.097 -13.316 1.00 91.12 181 GLY A CA 1
ATOM 1391 C C . GLY A 1 181 ? 16.578 3.593 -13.090 1.00 91.12 181 GLY A C 1
ATOM 1392 O O . GLY A 1 181 ? 17.248 3.057 -12.216 1.00 91.12 181 GLY A O 1
ATOM 1393 N N . ASN A 1 182 ? 15.705 2.922 -13.855 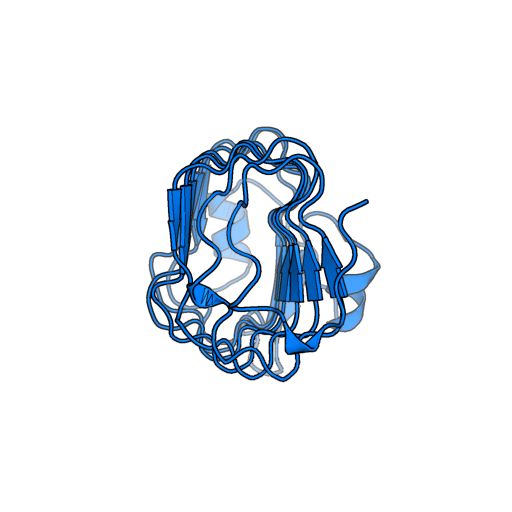1.00 93.38 182 ASN A N 1
ATOM 1394 C CA . ASN A 1 182 ? 15.633 1.454 -13.931 1.00 93.38 182 ASN A CA 1
ATOM 1395 C C . ASN A 1 182 ? 16.472 0.893 -15.098 1.00 93.38 182 ASN A C 1
ATOM 1397 O O . ASN A 1 182 ? 17.123 1.636 -15.831 1.00 93.38 182 ASN A O 1
ATOM 1401 N N . ALA A 1 183 ? 16.445 -0.430 -15.280 1.00 92.31 183 ALA A N 1
ATOM 1402 C CA . ALA A 1 183 ? 17.176 -1.168 -16.313 1.00 92.31 183 ALA A CA 1
ATOM 1403 C C . ALA A 1 183 ? 16.223 -1.872 -17.305 1.00 92.31 183 ALA A C 1
ATOM 1405 O O . ALA A 1 183 ? 16.497 -2.983 -17.754 1.00 92.31 183 ALA A O 1
ATOM 1406 N N . VAL A 1 184 ? 15.082 -1.242 -17.611 1.00 91.81 184 VAL A N 1
ATOM 1407 C CA . VAL A 1 184 ? 14.060 -1.792 -18.514 1.00 91.81 184 VAL A CA 1
ATOM 1408 C C . VAL A 1 184 ? 14.492 -1.628 -19.971 1.00 91.81 184 VAL A C 1
ATOM 1410 O O . VAL A 1 184 ? 14.713 -0.511 -20.447 1.00 91.81 184 VAL A O 1
ATOM 1413 N N . GLU A 1 185 ? 14.582 -2.744 -20.690 1.00 91.38 185 GLU A N 1
ATOM 1414 C CA . GLU A 1 185 ? 14.969 -2.769 -22.107 1.00 91.38 185 GLU A CA 1
ATOM 1415 C C . GLU A 1 185 ? 13.761 -2.926 -23.037 1.00 91.38 185 GLU A C 1
ATOM 1417 O O . GLU A 1 185 ? 13.687 -2.238 -24.059 1.00 91.38 185 GLU A O 1
ATOM 1422 N N . ASP A 1 186 ? 12.800 -3.774 -22.658 1.00 92.75 186 ASP A N 1
ATOM 1423 C CA . ASP A 1 186 ? 11.569 -4.008 -23.410 1.00 92.75 186 ASP A CA 1
ATOM 1424 C C . ASP A 1 186 ? 10.419 -3.127 -22.898 1.00 92.75 186 ASP A C 1
ATOM 1426 O O . ASP A 1 186 ? 9.942 -3.276 -21.774 1.00 92.75 186 ASP A O 1
ATOM 1430 N N . LEU A 1 187 ? 9.958 -2.214 -23.755 1.00 92.00 187 LEU A N 1
ATOM 1431 C CA . LEU A 1 187 ? 8.810 -1.338 -23.500 1.00 92.00 187 LEU A CA 1
ATOM 1432 C C . LEU A 1 187 ? 7.534 -1.805 -24.217 1.00 92.00 187 LEU A C 1
ATOM 1434 O O . LEU A 1 187 ? 6.513 -1.115 -24.176 1.00 92.00 187 LEU A O 1
ATOM 1438 N N . SER A 1 188 ? 7.553 -2.973 -24.865 1.00 92.62 188 SER A N 1
ATOM 1439 C CA . SER A 1 188 ? 6.387 -3.534 -25.550 1.00 92.62 188 SER A CA 1
ATOM 1440 C C . SER A 1 188 ? 5.130 -3.652 -24.667 1.00 92.62 188 SER A C 1
ATOM 1442 O O . SER A 1 188 ? 4.049 -3.350 -25.195 1.00 92.62 188 SER A O 1
ATOM 1444 N N . PRO A 1 189 ? 5.209 -3.952 -23.345 1.00 92.06 189 PRO A N 1
ATOM 1445 C CA . PRO A 1 189 ? 4.019 -4.034 -22.489 1.00 92.06 189 PRO A CA 1
ATOM 1446 C C . PRO A 1 189 ? 3.269 -2.702 -22.344 1.00 92.06 189 PRO A C 1
ATOM 1448 O O . PRO A 1 189 ? 2.058 -2.688 -22.137 1.00 92.06 189 PRO A O 1
ATOM 1451 N N . VAL A 1 190 ? 3.966 -1.575 -22.516 1.00 91.69 190 VAL A N 1
ATOM 1452 C CA . VAL A 1 190 ? 3.442 -0.217 -22.284 1.00 91.69 190 VAL A CA 1
ATOM 1453 C C . VAL A 1 190 ? 3.375 0.628 -23.555 1.00 91.69 190 VAL A C 1
ATOM 1455 O O . VAL A 1 190 ? 3.186 1.839 -23.497 1.00 91.69 190 VAL A O 1
ATOM 1458 N N . ARG A 1 191 ? 3.452 -0.006 -24.733 1.00 89.00 191 ARG A N 1
ATOM 1459 C CA . ARG A 1 191 ? 3.402 0.671 -26.044 1.00 89.00 191 ARG A CA 1
ATOM 1460 C C . ARG A 1 191 ? 2.192 1.595 -26.240 1.00 89.00 191 ARG A C 1
ATOM 1462 O O . ARG A 1 191 ? 2.247 2.505 -27.059 1.00 89.00 191 ARG A O 1
ATOM 1469 N N . HIS A 1 192 ? 1.096 1.338 -25.525 1.00 87.81 192 HIS A N 1
ATOM 1470 C CA . HIS A 1 192 ? -0.138 2.119 -25.605 1.00 87.81 192 HIS A CA 1
ATOM 1471 C C . HIS A 1 192 ? -0.004 3.518 -24.978 1.00 87.81 192 HIS A C 1
ATOM 1473 O O . HIS A 1 192 ? -0.759 4.407 -25.352 1.00 87.81 192 HIS A O 1
ATOM 1479 N N . LEU A 1 193 ? 0.970 3.730 -24.083 1.00 85.00 193 LEU A N 1
ATOM 1480 C CA . LEU A 1 193 ? 1.209 5.010 -23.403 1.00 85.00 193 LEU A CA 1
ATOM 1481 C C . LEU A 1 193 ? 1.916 6.058 -24.274 1.00 85.00 193 LEU A C 1
ATOM 1483 O O . LEU A 1 193 ? 2.102 7.187 -23.833 1.00 85.00 193 LEU A O 1
ATOM 1487 N N . GLY A 1 194 ? 2.381 5.699 -25.476 1.00 66.56 194 GLY A N 1
ATOM 1488 C CA . GLY A 1 194 ? 3.195 6.605 -26.293 1.00 66.56 194 GLY A CA 1
ATOM 1489 C C . GLY A 1 194 ? 4.497 7.037 -25.599 1.00 66.56 194 GLY A C 1
ATOM 1490 O O . GLY A 1 194 ? 4.925 8.175 -25.761 1.00 66.56 194 GLY A O 1
ATOM 1491 N N . THR A 1 195 ? 5.111 6.159 -24.794 1.00 55.16 195 THR A N 1
ATOM 1492 C CA . THR A 1 195 ? 6.275 6.500 -23.957 1.00 55.16 195 THR A CA 1
ATOM 1493 C C . THR A 1 195 ? 7.507 6.887 -24.784 1.00 55.16 195 THR A C 1
ATOM 1495 O O . THR A 1 195 ? 7.992 6.080 -25.581 1.00 55.16 195 THR A O 1
ATOM 1498 N N . THR A 1 196 ? 8.084 8.061 -24.527 1.00 43.91 196 THR A N 1
ATOM 1499 C CA . THR A 1 196 ? 9.462 8.419 -24.902 1.00 43.91 196 THR A CA 1
ATOM 1500 C C . THR A 1 196 ? 10.412 8.128 -23.739 1.00 43.91 196 THR A C 1
ATOM 1502 O O . THR A 1 196 ? 10.079 8.380 -22.584 1.00 43.91 196 THR A O 1
ATOM 1505 N N . LYS A 1 197 ? 11.589 7.561 -24.033 1.00 45.91 197 LYS A N 1
ATOM 1506 C CA . LYS A 1 197 ? 12.669 7.387 -23.051 1.00 45.91 197 LYS A CA 1
ATOM 1507 C C . LYS A 1 197 ? 13.289 8.757 -22.763 1.00 45.91 197 LYS A C 1
ATOM 1509 O O . LYS A 1 197 ? 14.079 9.203 -23.588 1.00 45.91 197 LYS A O 1
ATOM 1514 N N . GLU A 1 198 ? 12.974 9.386 -21.635 1.00 40.00 198 GLU A N 1
ATOM 1515 C CA . GLU A 1 198 ? 13.768 10.499 -21.081 1.00 40.00 198 GLU A CA 1
ATOM 1516 C C . GLU A 1 198 ? 13.965 10.334 -19.569 1.00 40.00 198 GLU A C 1
ATOM 1518 O O . GLU A 1 198 ? 12.969 10.074 -18.854 1.00 40.00 198 GLU A O 1
#

pLDDT: mean 92.88, std 8.42, range [40.0, 98.69]

Secondary structure (DSSP, 8-state):
--HHHHHHHHT--PEE-SSHHHHHHH--TTEEEE-TT--EEEEE---TT--EEEE-S--TT--EEE-TT-TT--EEEESS--TT--EEE-TTS--SEEEE-S--TT--EEE--SS--SEEEE-S--TT--EEE--SS--SEEE--S--TT--EEE--SS------GGGTT-TT--EEE-TTS-----GGGGGG-----

Sequence (198 aa):
MHPQEIEKRLGIKLKEELHFENLKTSHTRNAYSCDEDGNITGLNLLVENLDSITIPAGLDTLLYLNVSENKALRSLTFKAELPALEALDVSECSLVELLLPSGFDSLQAIHAQKNKLSGFKIEASCPNLKYLHLAGNQLQEFSLPTGLPNLEILYLQGGNKVKDISFLAGASALQTLNLSGNAVEDLSPVRHLGTTKE

Foldseek 3Di:
DALVVVCVVQVHDEAEDADQVCVVPVLPERYFYADPVRQTQEGRHAHALAQEDEAEPRNQNHQYYAPDLNQNHAYYHYPDANQNHAEYHHENYAHQEDEAAARPQNHAEYHHAQYAHCYYEYNYQNLNHAYDAHENYAHPHYYDAAQSCNHAEYHHYHHYADADPRSLQNNLNHAYDDPHPYNHDDPPSVVVNVDDDD